Protein AF-A0A3E0PGI0-F1 (afdb_monomer_lite)

Radius of gyration: 18.97 Å; chains: 1; bounding box: 69×48×45 Å

Structure (mmCIF, N/CA/C/O backbone):
data_AF-A0A3E0PGI0-F1
#
_entry.id   AF-A0A3E0PGI0-F1
#
loop_
_atom_site.group_PDB
_atom_site.id
_atom_site.type_symbol
_atom_site.label_atom_id
_atom_site.label_alt_id
_atom_site.label_comp_id
_atom_site.label_asym_id
_atom_site.label_entity_id
_atom_site.label_seq_id
_atom_site.pdbx_PDB_ins_code
_atom_site.Cartn_x
_atom_site.Cartn_y
_atom_site.Cartn_z
_atom_site.occupancy
_atom_site.B_iso_or_equiv
_atom_site.auth_seq_id
_atom_site.auth_comp_id
_atom_site.auth_asym_id
_atom_site.auth_atom_id
_atom_site.pdbx_PDB_model_num
ATOM 1 N N . MET A 1 1 ? -52.414 11.495 -6.816 1.00 41.94 1 MET A N 1
ATOM 2 C CA . MET A 1 1 ? -52.026 10.218 -7.461 1.00 41.94 1 MET A CA 1
ATOM 3 C C . MET A 1 1 ? -50.497 10.171 -7.367 1.00 41.94 1 MET A C 1
ATOM 5 O O . MET A 1 1 ? -49.908 11.132 -7.828 1.00 41.94 1 MET A O 1
ATOM 9 N N . ARG A 1 2 ? -49.814 9.302 -6.588 1.00 37.44 2 ARG A N 1
ATOM 10 C CA . ARG A 1 2 ? -49.832 7.810 -6.595 1.00 37.44 2 ARG A CA 1
ATOM 11 C C . ARG A 1 2 ? -49.769 7.321 -8.053 1.00 37.44 2 ARG A C 1
ATOM 13 O O . ARG A 1 2 ? -50.731 7.597 -8.751 1.00 37.44 2 ARG A O 1
ATOM 20 N N . SER A 1 3 ? -48.745 6.660 -8.594 1.00 37.44 3 SER A N 1
ATOM 21 C CA . SER A 1 3 ? -47.670 5.802 -8.044 1.00 37.44 3 SER A CA 1
ATOM 22 C C . SER A 1 3 ? -46.547 5.648 -9.121 1.00 37.44 3 SER A C 1
ATOM 24 O O . SER A 1 3 ? -46.790 6.078 -10.242 1.00 37.44 3 SER A O 1
ATOM 26 N N . TRP A 1 4 ? -45.342 5.076 -8.925 1.00 37.47 4 TRP A N 1
ATOM 27 C CA . TRP A 1 4 ? -44.706 4.394 -7.775 1.00 37.47 4 TRP A CA 1
ATOM 28 C C . TRP A 1 4 ? -43.150 4.397 -7.862 1.00 37.47 4 TRP A C 1
ATOM 30 O O . TRP A 1 4 ? -42.573 5.169 -8.618 1.00 37.47 4 TRP A O 1
ATOM 40 N N . LEU A 1 5 ? -42.509 3.550 -7.044 1.00 42.09 5 LEU A N 1
ATOM 41 C CA . LEU A 1 5 ? -41.092 3.172 -6.987 1.00 42.09 5 LEU A CA 1
ATOM 42 C C . LEU A 1 5 ? -40.528 2.527 -8.273 1.00 42.09 5 LEU A C 1
ATOM 44 O O . LEU A 1 5 ? -41.246 1.786 -8.942 1.00 42.09 5 LEU A O 1
ATOM 48 N N . SER A 1 6 ? -39.206 2.639 -8.464 1.00 45.97 6 SER A N 1
ATOM 49 C CA . SER A 1 6 ? -38.383 1.609 -9.123 1.00 45.97 6 SER A CA 1
ATOM 50 C C . SER A 1 6 ? -37.247 1.201 -8.180 1.00 45.97 6 SER A C 1
ATOM 52 O O . SER A 1 6 ? -36.392 2.013 -7.838 1.00 45.97 6 SER A O 1
ATOM 54 N N . ILE A 1 7 ? -37.299 -0.048 -7.717 1.00 42.84 7 ILE A N 1
ATOM 55 C CA . ILE A 1 7 ? -36.358 -0.685 -6.786 1.00 42.84 7 ILE A CA 1
ATOM 56 C C . ILE A 1 7 ? -35.355 -1.541 -7.574 1.00 42.84 7 ILE A C 1
ATOM 58 O O . ILE A 1 7 ? -35.755 -2.183 -8.537 1.00 42.84 7 ILE A O 1
ATOM 62 N N . ALA A 1 8 ? -34.111 -1.572 -7.084 1.00 38.38 8 ALA A N 1
ATOM 63 C CA . ALA A 1 8 ? -33.054 -2.577 -7.273 1.00 38.38 8 ALA A CA 1
ATOM 64 C C . ALA A 1 8 ? -32.728 -3.117 -8.684 1.00 38.38 8 ALA A C 1
ATOM 66 O O . ALA A 1 8 ? -33.520 -3.796 -9.331 1.00 38.38 8 ALA A O 1
ATOM 67 N N . ALA A 1 9 ? -31.440 -3.029 -9.019 1.00 35.22 9 ALA A N 1
ATOM 68 C CA . ALA A 1 9 ? -30.708 -4.161 -9.580 1.00 35.22 9 ALA A CA 1
ATOM 69 C C . ALA A 1 9 ? -29.550 -4.470 -8.616 1.00 35.22 9 ALA A C 1
ATOM 71 O O . ALA A 1 9 ? -28.603 -3.699 -8.505 1.00 35.22 9 ALA A O 1
ATOM 72 N N . VAL A 1 10 ? -29.693 -5.554 -7.856 1.00 40.47 10 VAL A N 1
ATOM 73 C CA . VAL A 1 10 ? -28.728 -6.066 -6.872 1.00 40.47 10 VAL A CA 1
ATOM 74 C C . VAL A 1 10 ? -28.322 -7.470 -7.323 1.00 40.47 10 VAL A C 1
ATOM 76 O O . VAL A 1 10 ? -29.177 -8.209 -7.803 1.00 40.47 10 VAL A O 1
ATOM 79 N N . VAL A 1 11 ? -27.049 -7.823 -7.112 1.00 43.56 11 VAL A N 1
ATOM 80 C CA . VAL A 1 11 ? -26.421 -9.137 -7.369 1.00 43.56 11 VAL A CA 1
ATOM 81 C C . VAL A 1 11 ? -26.277 -9.544 -8.844 1.00 43.56 11 VAL A C 1
ATOM 83 O O . VAL A 1 11 ? -27.223 -9.947 -9.515 1.00 43.56 11 VAL A O 1
ATOM 86 N N . ALA A 1 12 ? -25.014 -9.567 -9.281 1.00 41.06 12 ALA A N 1
ATOM 87 C CA . ALA A 1 12 ? -24.508 -10.446 -10.335 1.00 41.06 12 ALA A CA 1
ATOM 88 C C . ALA A 1 12 ? -23.070 -10.939 -10.034 1.00 41.06 12 ALA A C 1
ATOM 90 O O . ALA A 1 12 ? -22.292 -11.176 -10.952 1.00 41.06 12 ALA A O 1
ATOM 91 N N . LEU A 1 13 ? -22.715 -11.123 -8.753 1.00 46.56 13 LEU A N 1
ATOM 92 C CA . LEU A 1 13 ? -21.594 -11.986 -8.357 1.00 46.56 13 LEU A CA 1
ATOM 93 C C . LEU A 1 13 ? -22.168 -13.342 -7.940 1.00 46.56 13 LEU A C 1
ATOM 95 O O . LEU A 1 13 ? -22.705 -13.455 -6.845 1.00 46.56 13 LEU A O 1
ATOM 99 N N . MET A 1 14 ? -22.102 -14.322 -8.846 1.00 49.97 14 MET A N 1
ATOM 100 C CA . MET A 1 14 ? -22.023 -15.777 -8.607 1.00 49.97 14 MET A CA 1
ATOM 101 C C . MET A 1 14 ? -22.106 -16.495 -9.964 1.00 49.97 14 MET A C 1
ATOM 103 O O . MET A 1 14 ? -23.186 -16.850 -10.434 1.00 49.97 14 MET A O 1
ATOM 107 N N . ALA A 1 15 ? -20.952 -16.727 -10.588 1.00 47.25 15 ALA A N 1
ATOM 108 C CA . ALA A 1 15 ? -20.797 -17.686 -11.678 1.00 47.25 15 ALA A CA 1
ATOM 109 C C . ALA A 1 15 ? -19.515 -18.485 -11.417 1.00 47.25 15 ALA A C 1
ATOM 111 O O . ALA A 1 15 ? -18.417 -18.045 -11.739 1.00 47.25 15 ALA A O 1
ATOM 112 N N . ALA A 1 16 ? -19.664 -19.627 -10.748 1.00 43.62 16 ALA A N 1
ATOM 113 C CA . ALA A 1 16 ? -18.551 -20.497 -10.397 1.00 43.62 16 ALA A CA 1
ATOM 114 C C . ALA A 1 16 ? -18.155 -21.428 -11.557 1.00 43.62 16 ALA A C 1
ATOM 116 O O . ALA A 1 16 ? -19.012 -21.897 -12.303 1.00 43.62 16 ALA A O 1
ATOM 117 N N . CYS A 1 17 ? -16.858 -21.734 -11.615 1.00 54.62 17 CYS A N 1
ATOM 118 C CA . CYS A 1 17 ? -16.240 -22.982 -12.075 1.00 54.62 17 CYS A CA 1
ATOM 119 C C . CYS A 1 17 ? -16.822 -23.713 -13.304 1.00 54.62 17 CYS A C 1
ATOM 121 O O . CYS A 1 17 ? -17.780 -24.477 -13.204 1.00 54.62 17 CYS A O 1
ATOM 123 N N . SER A 1 18 ? -16.077 -23.681 -14.414 1.00 42.94 18 SER A N 1
ATOM 124 C CA . SER A 1 18 ? -15.714 -24.916 -15.138 1.00 42.94 18 SER A CA 1
ATOM 125 C C . SER A 1 18 ? -14.492 -24.687 -16.039 1.00 42.94 18 SER A C 1
ATOM 127 O O . SER A 1 18 ? -14.617 -24.322 -17.203 1.00 42.94 18 SER A O 1
ATOM 129 N N . GLY A 1 19 ? -13.300 -24.905 -15.479 1.00 38.19 19 GLY A N 1
ATOM 130 C CA . GLY A 1 19 ? -12.023 -24.942 -16.196 1.00 38.19 19 GLY A CA 1
ATOM 131 C C . GLY A 1 19 ? -11.240 -26.159 -15.716 1.00 38.19 19 GLY A C 1
ATOM 132 O O . GLY A 1 19 ? -10.859 -26.216 -14.552 1.00 38.19 19 GLY A O 1
ATOM 133 N N . ASP A 1 20 ? -11.103 -27.161 -16.579 1.00 52.12 20 ASP A N 1
ATOM 134 C CA . ASP A 1 20 ? -10.464 -28.443 -16.272 1.00 52.12 20 ASP A CA 1
ATOM 135 C C . ASP A 1 20 ? -8.995 -28.406 -16.721 1.00 52.12 20 ASP A C 1
ATOM 137 O O . ASP A 1 20 ? -8.718 -28.079 -17.876 1.00 52.12 20 ASP A O 1
ATOM 141 N N . GLY A 1 21 ? -8.070 -28.754 -15.821 1.00 50.22 21 GLY A N 1
ATOM 142 C CA . GLY A 1 21 ? -6.647 -28.942 -16.124 1.00 50.22 21 GLY A CA 1
ATOM 143 C C . GLY A 1 21 ? -5.749 -27.697 -16.067 1.00 50.22 21 GLY A C 1
ATOM 144 O O . GLY A 1 21 ? -5.390 -27.143 -17.102 1.00 50.22 21 GLY A O 1
ATOM 145 N N . ALA A 1 22 ? -5.250 -27.377 -14.870 1.00 38.03 22 ALA A N 1
ATOM 146 C CA . ALA A 1 22 ? -3.973 -26.686 -14.677 1.00 38.03 22 ALA A CA 1
ATOM 147 C C . ALA A 1 22 ? -3.072 -27.549 -13.775 1.00 38.03 22 ALA A C 1
ATOM 149 O O . ALA A 1 22 ? -3.556 -28.267 -12.899 1.00 38.03 22 ALA A O 1
ATOM 150 N N . THR A 1 23 ? -1.771 -27.557 -14.058 1.00 38.12 23 THR A N 1
ATOM 151 C CA . THR A 1 23 ? -0.798 -28.465 -13.431 1.00 38.12 23 THR A CA 1
ATOM 152 C C . THR A 1 23 ? -0.540 -28.068 -11.977 1.00 38.12 23 THR A C 1
ATOM 154 O O . THR A 1 23 ? -0.269 -26.900 -11.727 1.00 38.12 23 THR A O 1
ATOM 157 N N . GLU A 1 24 ? -0.526 -29.023 -11.039 1.00 41.75 24 GLU A N 1
ATOM 158 C CA . GLU A 1 24 ? -0.077 -28.800 -9.651 1.00 41.75 24 GLU A CA 1
ATOM 159 C C . GLU A 1 24 ? 1.445 -28.548 -9.593 1.00 41.75 24 GLU A C 1
ATOM 161 O O . GLU A 1 24 ? 2.238 -29.391 -9.169 1.00 41.75 24 GLU A O 1
ATOM 166 N N . GLY A 1 25 ? 1.864 -27.368 -10.044 1.00 38.94 25 GLY A N 1
ATOM 167 C CA . GLY A 1 25 ? 3.115 -26.750 -9.641 1.00 38.94 25 GLY A CA 1
ATOM 168 C C . GLY A 1 25 ? 2.884 -26.035 -8.319 1.00 38.94 25 GLY A C 1
ATOM 169 O O . GLY A 1 25 ? 2.529 -24.865 -8.321 1.00 38.94 25 GLY A O 1
ATOM 170 N N . SER A 1 26 ? 3.067 -26.741 -7.200 1.00 39.72 26 SER A N 1
ATOM 171 C CA . SER A 1 26 ? 3.110 -26.124 -5.869 1.00 39.72 26 SER A CA 1
ATOM 172 C C . SER A 1 26 ? 4.355 -25.242 -5.772 1.00 39.72 26 SER A C 1
ATOM 174 O O . SER A 1 26 ? 5.399 -25.687 -5.296 1.00 39.72 26 SER A O 1
ATOM 176 N N . VAL A 1 27 ? 4.258 -24.010 -6.266 1.00 44.16 27 VAL A N 1
ATOM 177 C CA . VAL A 1 27 ? 5.157 -22.933 -5.858 1.00 44.16 27 VAL A CA 1
ATOM 178 C C . VAL A 1 27 ? 4.872 -22.691 -4.377 1.00 44.16 27 VAL A C 1
ATOM 180 O O . VAL A 1 27 ? 3.711 -22.532 -4.005 1.00 44.16 27 VAL A O 1
ATOM 183 N N . ASP A 1 28 ? 5.903 -22.700 -3.529 1.00 48.84 28 ASP A N 1
ATOM 184 C CA . ASP A 1 28 ? 5.794 -22.161 -2.168 1.00 48.84 28 ASP A CA 1
ATOM 185 C C . ASP A 1 28 ? 5.605 -20.641 -2.308 1.00 48.84 28 ASP A C 1
ATOM 187 O O . ASP A 1 28 ? 6.565 -19.876 -2.303 1.00 48.84 28 ASP A O 1
ATOM 191 N N . SER A 1 29 ? 4.362 -20.208 -2.533 1.00 57.72 29 SER A N 1
ATOM 192 C CA . SER A 1 29 ? 4.012 -18.805 -2.780 1.00 57.72 29 SER A CA 1
ATOM 193 C C . SER A 1 29 ? 4.073 -17.943 -1.516 1.00 57.72 29 SER A C 1
ATOM 195 O O . SER A 1 29 ? 3.967 -16.724 -1.610 1.00 57.72 29 SER A O 1
ATOM 197 N N . ASP A 1 30 ? 4.297 -18.548 -0.348 1.00 66.06 30 ASP A N 1
ATOM 198 C CA . ASP A 1 30 ? 4.314 -17.886 0.960 1.00 66.06 30 ASP A CA 1
ATOM 199 C C . ASP A 1 30 ? 5.532 -16.969 1.201 1.00 66.06 30 ASP A C 1
ATOM 201 O O . ASP A 1 30 ? 5.521 -16.232 2.183 1.00 66.06 30 ASP A O 1
ATOM 205 N N . THR A 1 31 ? 6.560 -16.967 0.342 1.00 82.75 31 THR A N 1
ATOM 206 C CA . THR A 1 31 ? 7.747 -16.089 0.463 1.00 82.75 31 THR A CA 1
ATOM 207 C C . THR A 1 31 ? 7.797 -15.012 -0.619 1.00 82.75 31 THR A C 1
ATOM 209 O O . THR A 1 31 ? 7.524 -15.300 -1.785 1.00 82.75 31 THR A O 1
ATOM 212 N N . GLY A 1 32 ? 8.218 -13.795 -0.256 1.00 90.75 32 GLY A N 1
ATOM 213 C CA . GLY A 1 32 ? 8.479 -12.714 -1.219 1.00 90.75 32 GLY A CA 1
ATOM 214 C C . GLY A 1 32 ? 9.661 -12.990 -2.171 1.00 90.75 32 GLY A C 1
ATOM 215 O O . GLY A 1 32 ? 10.368 -13.990 -2.047 1.00 90.75 32 GLY A O 1
ATOM 216 N N . ALA A 1 33 ? 9.909 -12.082 -3.119 1.00 95.94 33 ALA A N 1
ATOM 217 C CA . ALA A 1 33 ? 10.953 -12.261 -4.136 1.00 95.94 33 ALA A CA 1
ATOM 218 C C . ALA A 1 33 ? 12.383 -12.035 -3.597 1.00 95.94 33 ALA A C 1
ATOM 220 O O . ALA A 1 33 ? 12.588 -11.377 -2.578 1.00 95.94 33 ALA A O 1
ATOM 221 N N . GLU A 1 34 ? 13.405 -12.527 -4.310 1.00 96.44 34 GLU A N 1
ATOM 222 C CA . GLU A 1 34 ? 14.814 -12.385 -3.890 1.00 96.44 34 GLU A CA 1
ATOM 223 C C . GLU A 1 34 ? 15.353 -10.940 -3.968 1.00 96.44 34 GLU A C 1
ATOM 225 O O . GLU A 1 34 ? 16.314 -10.612 -3.272 1.00 96.44 34 GLU A O 1
ATOM 230 N N . THR A 1 35 ? 14.762 -10.072 -4.799 1.00 97.88 35 THR A N 1
ATOM 231 C CA . THR A 1 35 ? 15.181 -8.668 -4.979 1.00 97.88 35 THR A CA 1
ATOM 232 C C . THR A 1 35 ? 13.981 -7.721 -5.151 1.00 97.88 35 THR A C 1
ATOM 234 O O . THR A 1 35 ? 12.906 -8.175 -5.560 1.00 97.88 35 THR A O 1
ATOM 237 N N . PRO A 1 36 ? 14.147 -6.403 -4.894 1.00 98.38 36 PRO A N 1
ATOM 238 C CA . PRO A 1 36 ? 13.123 -5.387 -5.159 1.00 98.38 36 PRO A CA 1
ATOM 239 C C . PRO A 1 36 ? 12.581 -5.438 -6.589 1.00 98.38 36 PRO A C 1
ATOM 241 O O . PRO A 1 36 ? 11.373 -5.416 -6.810 1.00 98.38 36 PRO A O 1
ATOM 244 N N . GLU A 1 37 ? 13.488 -5.520 -7.563 1.00 98.38 37 GLU A N 1
ATOM 245 C CA . GLU A 1 37 ? 13.168 -5.542 -8.985 1.00 98.38 37 GLU A CA 1
ATOM 246 C C . GLU A 1 37 ? 12.389 -6.809 -9.349 1.00 98.38 37 GLU A C 1
ATOM 248 O O . GLU A 1 37 ? 11.344 -6.711 -9.988 1.00 98.38 37 GLU A O 1
ATOM 253 N N . ALA A 1 38 ? 12.822 -7.980 -8.862 1.00 97.75 38 ALA A N 1
ATOM 254 C CA . ALA A 1 38 ? 12.148 -9.249 -9.124 1.00 97.75 38 ALA A CA 1
ATOM 255 C C . ALA A 1 38 ? 10.714 -9.277 -8.570 1.00 97.75 38 ALA A C 1
ATOM 257 O O . ALA A 1 38 ? 9.832 -9.825 -9.224 1.00 97.75 38 ALA A O 1
ATOM 258 N N . ALA A 1 39 ? 10.445 -8.643 -7.420 1.00 97.94 39 ALA A N 1
ATOM 259 C CA . ALA A 1 39 ? 9.083 -8.527 -6.888 1.00 97.94 39 ALA A CA 1
ATOM 260 C C . ALA A 1 39 ? 8.152 -7.764 -7.849 1.00 97.94 39 ALA A C 1
ATOM 262 O O . ALA A 1 39 ? 6.989 -8.127 -8.023 1.00 97.94 39 ALA A O 1
ATOM 263 N N . VAL A 1 40 ? 8.667 -6.712 -8.492 1.00 97.94 40 VAL A N 1
ATOM 264 C CA . VAL A 1 40 ? 7.908 -5.872 -9.429 1.00 97.94 40 VAL A CA 1
ATOM 265 C C . VAL A 1 40 ? 7.776 -6.539 -10.802 1.00 97.94 40 VAL A C 1
ATOM 267 O O . VAL A 1 40 ? 6.683 -6.542 -11.367 1.00 97.94 40 VAL A O 1
ATOM 270 N N . GLU A 1 41 ? 8.841 -7.160 -11.317 1.00 97.12 41 GLU A N 1
ATOM 271 C CA . GLU A 1 41 ? 8.804 -7.968 -12.546 1.00 97.12 41 GLU A CA 1
ATOM 272 C C . GLU A 1 41 ? 7.795 -9.122 -12.424 1.00 97.12 41 GLU A C 1
ATOM 274 O O . GLU A 1 41 ? 6.926 -9.288 -13.284 1.00 97.12 41 GLU A O 1
ATOM 279 N N . GLN A 1 42 ? 7.868 -9.884 -11.326 1.00 97.00 42 GLN A N 1
ATOM 280 C CA . GLN A 1 42 ? 6.978 -11.012 -11.066 1.00 97.00 42 GLN A CA 1
ATOM 281 C C . GLN A 1 42 ? 5.526 -10.551 -10.909 1.00 97.00 42 GLN A C 1
ATOM 283 O O . GLN A 1 42 ? 4.638 -11.185 -11.478 1.00 97.00 42 GLN A O 1
ATOM 288 N N . LEU A 1 43 ? 5.274 -9.426 -10.222 1.00 97.62 43 LEU A N 1
ATOM 289 C CA . LEU A 1 43 ? 3.931 -8.849 -10.145 1.00 97.62 43 LEU A CA 1
ATOM 290 C C . LEU A 1 43 ? 3.379 -8.599 -11.550 1.00 97.62 43 LEU A C 1
ATOM 292 O O . LEU A 1 43 ? 2.301 -9.089 -11.872 1.00 97.62 43 LEU A O 1
ATOM 296 N N . PHE A 1 44 ? 4.099 -7.865 -12.401 1.00 97.12 44 PHE A N 1
ATOM 297 C CA . PHE A 1 44 ? 3.581 -7.522 -13.725 1.00 97.12 44 PHE A CA 1
ATOM 298 C C . PHE A 1 44 ? 3.388 -8.740 -14.640 1.00 97.12 44 PHE A C 1
ATOM 300 O O . PHE A 1 44 ? 2.412 -8.743 -15.392 1.00 97.12 44 PHE A O 1
ATOM 307 N N . SER A 1 45 ? 4.215 -9.789 -14.527 1.00 96.00 45 SER A N 1
ATOM 308 C CA . SER A 1 45 ? 3.976 -11.070 -15.219 1.00 96.00 45 SER A CA 1
ATOM 309 C C . SER A 1 45 ? 2.665 -11.715 -14.756 1.00 96.00 45 SER A C 1
ATOM 311 O O . SER A 1 45 ? 1.785 -11.985 -15.571 1.00 96.00 45 SER A O 1
ATOM 313 N N . LEU A 1 46 ? 2.468 -11.866 -13.440 1.00 96.75 46 LEU A N 1
ATOM 314 C CA . LEU A 1 46 ? 1.266 -12.489 -12.873 1.00 96.75 46 LEU A CA 1
ATOM 315 C C . LEU A 1 46 ? -0.008 -11.690 -13.191 1.00 96.75 46 LEU A C 1
ATOM 317 O O . LEU A 1 46 ? -1.038 -12.275 -13.523 1.00 96.75 46 LEU A O 1
ATOM 321 N N . LEU A 1 47 ? 0.051 -10.353 -13.165 1.00 97.19 47 LEU A N 1
ATOM 322 C CA . LEU A 1 47 ? -1.072 -9.497 -13.571 1.00 97.19 47 LEU A CA 1
ATOM 323 C C . LEU A 1 47 ? -1.400 -9.624 -15.068 1.00 97.19 47 LEU A C 1
ATOM 325 O O . LEU A 1 47 ? -2.575 -9.561 -15.429 1.00 97.19 47 LEU A O 1
ATOM 329 N N . GLN A 1 48 ? -0.392 -9.797 -15.930 1.00 95.56 48 GLN A N 1
ATOM 330 C CA . GLN A 1 48 ? -0.574 -10.012 -17.371 1.00 95.56 48 GLN A CA 1
ATOM 331 C C . GLN A 1 48 ? -1.140 -11.410 -17.681 1.00 95.56 48 GLN A C 1
ATOM 333 O O . GLN A 1 48 ? -1.918 -11.565 -18.624 1.00 95.56 48 GLN A O 1
ATOM 338 N N . GLU A 1 49 ? -0.776 -12.415 -16.884 1.00 95.94 49 GLU A N 1
ATOM 339 C CA . GLU A 1 49 ? -1.260 -13.797 -16.994 1.00 95.94 49 GLU A CA 1
ATOM 340 C C . GLU A 1 49 ? -2.647 -13.996 -16.345 1.00 95.94 49 GLU A C 1
ATOM 342 O O . GLU A 1 49 ? -3.372 -14.925 -16.702 1.00 95.94 49 GLU A O 1
ATOM 347 N N . GLY A 1 50 ? -3.067 -13.077 -15.466 1.00 96.12 50 GLY A N 1
ATOM 348 C CA . GLY A 1 50 ? -4.342 -13.123 -14.738 1.00 96.12 50 GLY A CA 1
ATOM 349 C C . GLY A 1 50 ? -4.283 -13.895 -13.414 1.00 96.12 50 GLY A C 1
ATOM 350 O O . GLY A 1 50 ? -5.322 -14.131 -12.793 1.00 96.12 50 GLY A O 1
ATOM 351 N N . GLU A 1 51 ? -3.082 -14.254 -12.960 1.00 97.25 51 GLU A N 1
ATOM 352 C CA . GLU A 1 51 ? -2.816 -15.069 -11.771 1.00 97.25 51 GLU A CA 1
ATOM 353 C C . GLU A 1 51 ? -2.841 -14.214 -10.492 1.00 97.25 51 GLU A C 1
ATOM 355 O O . GLU A 1 51 ? -1.862 -14.054 -9.760 1.00 97.25 51 GLU A O 1
ATOM 360 N N . PHE A 1 52 ? -4.002 -13.611 -10.214 1.00 96.69 52 PHE A N 1
ATOM 361 C CA . PHE A 1 52 ? -4.170 -12.655 -9.112 1.00 96.69 52 PHE A CA 1
ATOM 362 C C . PHE A 1 52 ? -3.991 -13.268 -7.714 1.00 96.69 52 PHE A C 1
ATOM 364 O O . PHE A 1 52 ? -3.704 -12.538 -6.767 1.00 96.69 52 PHE A O 1
ATOM 371 N N . VAL A 1 53 ? -4.170 -14.586 -7.573 1.00 95.06 53 VAL A N 1
ATOM 372 C CA . VAL A 1 53 ? -3.950 -15.304 -6.304 1.00 95.06 53 VAL A CA 1
ATOM 373 C C . VAL A 1 53 ? -2.460 -15.392 -5.984 1.00 95.06 53 VAL A C 1
ATOM 375 O O . VAL A 1 53 ? -2.083 -15.159 -4.842 1.00 95.06 53 VAL A O 1
ATOM 378 N N . ASP A 1 54 ? -1.611 -15.625 -6.983 1.00 94.88 54 ASP A N 1
ATOM 379 C CA . ASP A 1 54 ? -0.160 -15.612 -6.795 1.00 94.88 54 ASP A CA 1
ATOM 380 C C . ASP A 1 54 ? 0.357 -14.171 -6.667 1.00 94.88 54 ASP A C 1
ATOM 382 O O . ASP A 1 54 ? 1.201 -13.881 -5.824 1.00 94.88 54 ASP A O 1
ATOM 386 N N . ALA A 1 55 ? -0.221 -13.215 -7.409 1.00 96.38 55 ALA A N 1
ATOM 387 C CA . ALA A 1 55 ? 0.089 -11.794 -7.230 1.00 96.38 55 ALA A CA 1
ATOM 388 C C . ALA A 1 55 ? -0.214 -11.305 -5.798 1.00 96.38 55 ALA A C 1
ATOM 390 O O . ALA A 1 55 ? 0.485 -10.435 -5.275 1.00 96.38 55 ALA A O 1
ATOM 391 N N . ALA A 1 56 ? -1.230 -11.874 -5.134 1.00 95.56 56 ALA A N 1
ATOM 392 C CA . ALA A 1 56 ? -1.563 -11.557 -3.747 1.00 95.56 56 ALA A CA 1
ATOM 393 C C . ALA A 1 56 ? -0.394 -11.816 -2.789 1.00 95.56 56 ALA A C 1
ATOM 395 O O . ALA A 1 56 ? -0.199 -11.027 -1.866 1.00 95.56 56 ALA A O 1
ATOM 396 N N . SER A 1 57 ? 0.417 -12.851 -3.028 1.00 94.94 57 SER A N 1
ATOM 397 C CA . SER A 1 57 ? 1.553 -13.163 -2.158 1.00 94.94 57 SER A CA 1
ATOM 398 C C . SER A 1 57 ? 2.764 -12.250 -2.368 1.00 94.94 57 SER A C 1
ATOM 400 O O . SER A 1 57 ? 3.662 -12.239 -1.532 1.00 94.94 57 SER A O 1
ATOM 402 N N . LEU A 1 58 ? 2.763 -11.407 -3.406 1.00 96.75 58 LEU A N 1
ATOM 403 C CA . LEU A 1 58 ? 3.741 -10.329 -3.563 1.00 96.75 58 LEU A CA 1
ATOM 404 C C . LEU A 1 58 ? 3.359 -9.060 -2.797 1.00 96.75 58 LEU A C 1
ATOM 406 O O . LEU A 1 58 ? 4.196 -8.173 -2.665 1.00 96.75 58 LEU A O 1
ATOM 410 N N . ALA A 1 59 ? 2.137 -8.942 -2.268 1.00 96.94 59 ALA A N 1
ATOM 411 C CA . ALA A 1 59 ? 1.803 -7.865 -1.340 1.00 96.94 59 ALA A CA 1
ATOM 412 C C . ALA A 1 59 ? 2.388 -8.141 0.055 1.00 96.94 59 ALA A C 1
ATOM 414 O O . ALA A 1 59 ? 2.589 -9.290 0.463 1.00 96.94 59 ALA A O 1
ATOM 415 N N . ILE A 1 60 ? 2.632 -7.075 0.818 1.00 97.25 60 ILE A N 1
ATOM 416 C CA . ILE A 1 60 ? 2.809 -7.196 2.269 1.00 97.25 60 ILE A CA 1
ATOM 417 C C . ILE A 1 60 ? 1.463 -7.632 2.875 1.00 97.25 60 ILE A C 1
ATOM 419 O O . ILE A 1 60 ? 0.446 -7.015 2.539 1.00 97.25 60 ILE A O 1
ATOM 423 N N . PRO A 1 61 ? 1.437 -8.662 3.749 1.00 95.31 61 PRO A N 1
ATOM 424 C CA . PRO A 1 61 ? 0.212 -9.119 4.402 1.00 95.31 61 PRO A CA 1
ATOM 425 C C . PRO A 1 61 ? -0.561 -7.982 5.073 1.00 95.31 61 PRO A C 1
ATOM 427 O O . PRO A 1 61 ? 0.029 -6.980 5.479 1.00 95.31 61 PRO A O 1
ATOM 430 N N . GLU A 1 62 ? -1.878 -8.147 5.198 1.00 96.88 62 GLU A N 1
ATOM 431 C CA . GLU A 1 62 ? -2.817 -7.201 5.825 1.00 96.88 62 GLU A CA 1
ATOM 432 C C . GLU A 1 62 ? -3.013 -5.865 5.083 1.00 96.88 62 GLU A C 1
ATOM 434 O O . GLU A 1 62 ? -4.073 -5.241 5.202 1.00 96.88 62 GLU A O 1
ATOM 439 N N . GLN A 1 63 ? -2.044 -5.401 4.287 1.00 98.38 63 GLN A N 1
ATOM 440 C CA . GLN A 1 63 ? -2.140 -4.102 3.623 1.00 98.38 63 GLN A CA 1
ATOM 441 C C . GLN A 1 63 ? -3.281 -4.030 2.600 1.00 98.38 63 GLN A C 1
ATOM 443 O O . GLN A 1 63 ? -3.847 -2.950 2.420 1.00 98.38 63 GLN A O 1
ATOM 448 N N . ALA A 1 64 ? -3.670 -5.136 1.956 1.00 97.94 64 ALA A N 1
ATOM 449 C CA . ALA A 1 64 ? -4.805 -5.122 1.035 1.00 97.94 64 ALA A CA 1
ATOM 450 C C . ALA A 1 64 ? -6.142 -5.052 1.788 1.00 97.94 64 ALA A C 1
ATOM 452 O O . ALA A 1 64 ? -7.034 -4.303 1.377 1.00 97.94 64 ALA A O 1
ATOM 453 N N . ALA A 1 65 ? -6.268 -5.742 2.930 1.00 98.25 65 ALA A N 1
ATOM 454 C CA . ALA A 1 65 ? -7.394 -5.540 3.845 1.00 98.25 65 ALA A CA 1
ATOM 455 C C . ALA A 1 65 ? -7.497 -4.071 4.286 1.00 98.25 65 ALA A C 1
ATOM 457 O O . ALA A 1 65 ? -8.551 -3.455 4.110 1.00 98.25 65 ALA A O 1
ATOM 458 N N . LEU A 1 66 ? -6.407 -3.474 4.778 1.00 98.31 66 LEU A N 1
ATOM 459 C CA . LEU A 1 66 ? -6.388 -2.067 5.199 1.00 98.31 66 LEU A CA 1
ATOM 460 C C . LEU A 1 66 ? -6.709 -1.100 4.046 1.00 98.31 66 LEU A C 1
ATOM 462 O O . LEU A 1 66 ? -7.458 -0.143 4.242 1.00 98.31 66 LEU A O 1
ATOM 466 N N . ALA A 1 67 ? -6.194 -1.352 2.840 1.00 98.06 67 ALA A N 1
ATOM 467 C CA . ALA A 1 67 ? -6.497 -0.549 1.657 1.00 98.06 67 ALA A CA 1
ATOM 468 C C . ALA A 1 67 ? -7.969 -0.672 1.223 1.00 98.06 67 ALA A C 1
ATOM 470 O O . ALA A 1 67 ? -8.547 0.314 0.772 1.00 98.06 67 ALA A O 1
ATOM 471 N N . SER A 1 68 ? -8.620 -1.825 1.420 1.00 98.06 68 SER A N 1
ATOM 472 C CA . SER A 1 68 ? -10.042 -2.003 1.076 1.00 98.06 68 SER A CA 1
ATOM 473 C C . SER A 1 68 ? -10.989 -1.085 1.868 1.00 98.06 68 SER A C 1
ATOM 475 O O . SER A 1 68 ? -12.050 -0.713 1.362 1.00 98.06 68 SER A O 1
ATOM 477 N N . LEU A 1 69 ? -10.578 -0.614 3.055 1.00 97.75 69 LEU A N 1
ATOM 478 C CA . LEU A 1 69 ? -11.294 0.429 3.799 1.00 97.75 69 LEU A CA 1
ATOM 479 C C . LEU A 1 69 ? -11.412 1.731 2.982 1.00 97.75 69 LEU A C 1
ATOM 481 O O . LEU A 1 69 ? -12.450 2.389 3.019 1.00 97.75 69 LEU A O 1
ATOM 485 N N . ALA A 1 70 ? -10.381 2.086 2.205 1.00 96.88 70 ALA A N 1
ATOM 486 C CA . ALA A 1 70 ? -10.373 3.261 1.328 1.00 96.88 70 ALA A CA 1
ATOM 487 C C . ALA A 1 70 ? -11.447 3.168 0.228 1.00 96.88 70 ALA A C 1
ATOM 489 O O . ALA A 1 70 ? -12.052 4.172 -0.147 1.00 96.88 70 ALA A O 1
ATOM 490 N N . GLU A 1 71 ? -11.726 1.950 -0.238 1.00 95.19 71 GLU A N 1
ATOM 491 C CA . GLU A 1 71 ? -12.771 1.650 -1.222 1.00 95.19 71 GLU A CA 1
ATOM 492 C C . GLU A 1 71 ? -14.164 1.471 -0.581 1.00 95.19 71 GLU A C 1
ATOM 494 O O . GLU A 1 71 ? -15.144 1.196 -1.274 1.00 95.19 71 GLU A O 1
ATOM 499 N N . GLY A 1 72 ? -14.279 1.678 0.737 1.00 96.00 72 GLY A N 1
ATOM 500 C CA . GLY A 1 72 ? -15.541 1.641 1.477 1.00 96.00 72 GLY A CA 1
ATOM 501 C C . GLY A 1 72 ? -15.970 0.253 1.954 1.00 96.00 72 GLY A C 1
ATOM 502 O O . GLY A 1 72 ? -17.163 0.052 2.196 1.00 96.00 72 GLY A O 1
ATOM 503 N N . ALA A 1 73 ? -15.038 -0.698 2.090 1.00 97.31 73 ALA A N 1
ATOM 504 C CA . ALA A 1 73 ? -15.324 -1.998 2.696 1.00 97.31 73 ALA A CA 1
ATOM 505 C C . ALA A 1 73 ? -15.848 -1.846 4.146 1.00 97.31 73 ALA A C 1
ATOM 507 O O . ALA A 1 73 ? -15.354 -0.989 4.889 1.00 97.31 73 ALA A O 1
ATOM 508 N N . PRO A 1 74 ? -16.830 -2.659 4.588 1.00 97.62 74 PRO A N 1
ATOM 509 C CA . PRO A 1 74 ? -17.332 -2.619 5.959 1.00 97.62 74 PRO A CA 1
ATOM 510 C C . PRO A 1 74 ? -16.244 -2.910 7.000 1.00 97.62 74 PRO A C 1
ATOM 512 O O . PRO A 1 74 ? -15.466 -3.850 6.851 1.00 97.62 74 PRO A O 1
ATOM 515 N N . THR A 1 75 ? -16.254 -2.172 8.114 1.00 97.62 75 THR A N 1
ATOM 516 C CA . THR A 1 75 ? -15.342 -2.353 9.262 1.00 97.62 75 THR A CA 1
ATOM 517 C C . THR A 1 75 ? -15.234 -3.811 9.722 1.00 97.62 75 THR A C 1
ATOM 519 O O . THR A 1 75 ? -14.144 -4.289 10.021 1.00 97.62 75 THR A O 1
ATOM 522 N N . GLU A 1 76 ? -16.356 -4.534 9.760 1.00 97.56 76 GLU A N 1
ATOM 523 C CA . GLU A 1 76 ? -16.406 -5.943 10.170 1.00 97.56 76 GLU A CA 1
ATOM 524 C C . GLU A 1 76 ? -15.732 -6.895 9.165 1.00 97.56 76 GLU A C 1
ATOM 526 O O . GLU A 1 76 ? -15.105 -7.868 9.581 1.00 97.56 76 GLU A O 1
ATOM 531 N N . GLU A 1 77 ? -15.791 -6.595 7.862 1.00 98.06 77 GLU A N 1
ATOM 532 C CA . GLU A 1 77 ? -15.129 -7.376 6.808 1.00 98.06 77 GLU A CA 1
ATOM 533 C C . GLU A 1 77 ? -13.617 -7.120 6.803 1.00 98.06 77 GLU A C 1
ATOM 535 O O . GLU A 1 77 ? -12.835 -8.070 6.767 1.00 98.06 77 GLU A O 1
ATOM 540 N N . VAL A 1 78 ? -13.196 -5.855 6.937 1.00 98.25 78 VAL A N 1
ATOM 541 C CA . VAL A 1 78 ? -11.773 -5.491 7.048 1.00 98.25 78 VAL A CA 1
ATOM 542 C C . VAL A 1 78 ? -11.150 -6.145 8.283 1.00 98.25 78 VAL A C 1
ATOM 544 O O . VAL A 1 78 ? -10.120 -6.805 8.181 1.00 98.25 78 VAL A O 1
ATOM 547 N N . ALA A 1 79 ? -11.785 -6.030 9.453 1.00 98.06 79 ALA A N 1
ATOM 548 C CA . ALA A 1 79 ? -11.266 -6.632 10.679 1.00 98.06 79 ALA A CA 1
ATOM 549 C C . ALA A 1 79 ? -11.315 -8.170 10.680 1.00 98.06 79 ALA A C 1
ATOM 551 O O . ALA A 1 79 ? -10.520 -8.795 11.382 1.00 98.06 79 ALA A O 1
ATOM 552 N N . ALA A 1 80 ? -12.209 -8.795 9.905 1.00 97.81 80 ALA A N 1
ATOM 553 C CA . ALA A 1 80 ? -12.166 -10.235 9.663 1.00 97.81 80 ALA A CA 1
ATOM 554 C C . ALA A 1 80 ? -10.960 -10.622 8.795 1.00 97.81 80 ALA A C 1
ATOM 556 O O . ALA A 1 80 ? -10.199 -11.497 9.195 1.00 97.81 80 ALA A O 1
ATOM 557 N N . ALA A 1 81 ? -10.714 -9.922 7.683 1.00 97.50 81 ALA A N 1
ATOM 558 C CA . ALA A 1 81 ? -9.551 -10.170 6.827 1.00 97.50 81 ALA A CA 1
ATOM 559 C C . ALA A 1 81 ? -8.211 -9.983 7.573 1.00 97.50 81 ALA A C 1
ATOM 561 O O . ALA A 1 81 ? -7.301 -10.786 7.402 1.00 97.50 81 ALA A O 1
ATOM 562 N N . LEU A 1 82 ? -8.115 -9.0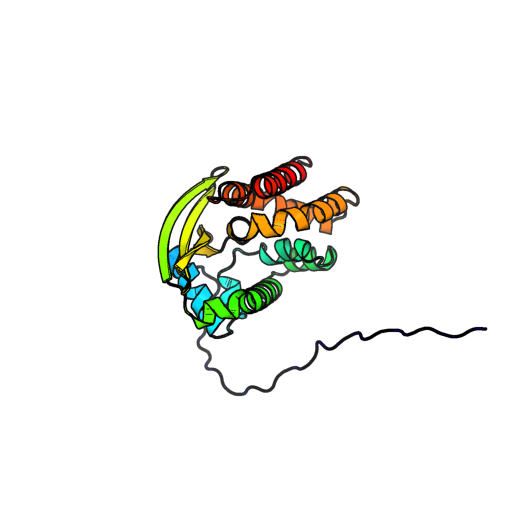01 8.479 1.00 97.50 82 LEU A N 1
ATOM 563 C CA . LEU A 1 82 ? -6.947 -8.819 9.358 1.00 97.50 82 LEU A CA 1
ATOM 564 C C . LEU A 1 82 ? -6.751 -9.951 10.385 1.00 97.50 82 LEU A C 1
ATOM 566 O O . LEU A 1 82 ? -5.647 -10.153 10.874 1.00 97.50 82 LEU A O 1
ATOM 570 N N . ARG A 1 83 ? -7.814 -10.674 10.759 1.00 96.81 83 ARG A N 1
ATOM 571 C CA . ARG A 1 83 ? -7.746 -11.780 11.733 1.00 96.81 83 ARG A CA 1
ATOM 572 C C . ARG A 1 83 ? -7.520 -13.139 11.080 1.00 96.81 83 ARG A C 1
ATOM 574 O O . ARG A 1 83 ? -6.818 -13.973 11.647 1.00 96.81 83 ARG A O 1
ATOM 581 N N . ASP A 1 84 ? -8.142 -13.352 9.926 1.00 94.94 84 ASP A N 1
ATOM 582 C CA . ASP A 1 84 ? -8.258 -14.658 9.275 1.00 94.94 84 ASP A CA 1
ATOM 583 C C . ASP A 1 84 ? -7.372 -14.778 8.010 1.00 94.94 84 ASP A C 1
ATOM 585 O O . ASP A 1 84 ? -7.247 -15.869 7.451 1.00 94.94 84 ASP A O 1
ATOM 589 N N . GLY A 1 85 ? -6.729 -13.680 7.588 1.00 92.75 85 GLY A N 1
ATOM 590 C CA . GLY A 1 85 ? -5.861 -13.569 6.410 1.00 92.75 85 GLY A CA 1
ATOM 591 C C . GLY A 1 85 ? -6.533 -12.846 5.235 1.00 92.75 85 GLY A C 1
ATOM 592 O O . GLY A 1 85 ? -7.713 -13.059 4.946 1.00 92.75 85 GLY A O 1
ATOM 593 N N . ASP A 1 86 ? -5.782 -12.001 4.520 1.00 93.88 86 ASP A N 1
ATOM 594 C CA . ASP A 1 86 ? -6.324 -11.101 3.494 1.00 93.88 86 ASP A CA 1
ATOM 595 C C . ASP A 1 86 ? -6.063 -11.525 2.039 1.00 93.88 86 ASP A C 1
ATOM 597 O O . ASP A 1 86 ? -6.406 -10.780 1.125 1.00 93.88 86 ASP A O 1
ATOM 601 N N . ALA A 1 87 ? -5.557 -12.739 1.790 1.00 93.44 87 ALA A N 1
ATOM 602 C CA . ALA A 1 87 ? -5.194 -13.230 0.451 1.00 93.44 87 ALA A CA 1
ATOM 603 C C . ALA A 1 87 ? -6.296 -13.051 -0.620 1.00 93.44 87 ALA A C 1
ATOM 605 O O . ALA A 1 87 ? -6.015 -12.661 -1.752 1.00 93.44 87 ALA A O 1
ATOM 606 N N . VAL A 1 88 ? -7.572 -13.266 -0.268 1.00 95.12 88 VAL A N 1
ATOM 607 C CA . VAL A 1 88 ? -8.710 -13.038 -1.186 1.00 95.12 88 VAL A CA 1
ATOM 608 C C . VAL A 1 88 ? -8.924 -11.544 -1.466 1.00 95.12 88 VAL A C 1
ATOM 610 O O . VAL A 1 88 ? -9.273 -11.164 -2.583 1.00 95.12 88 VAL A O 1
ATOM 613 N N . VAL A 1 89 ? -8.705 -10.680 -0.471 1.00 97.06 89 VAL A N 1
ATOM 614 C CA . VAL A 1 89 ? -8.799 -9.220 -0.622 1.00 97.06 89 VAL A CA 1
ATOM 615 C C . VAL A 1 89 ? -7.631 -8.698 -1.459 1.00 97.06 89 VAL A C 1
ATOM 617 O O . VAL A 1 89 ? -7.856 -7.900 -2.364 1.00 97.06 89 VAL A O 1
ATOM 620 N N . ALA A 1 90 ? -6.418 -9.209 -1.238 1.00 96.88 90 ALA A N 1
ATOM 621 C CA . ALA A 1 90 ? -5.230 -8.918 -2.037 1.00 96.88 90 ALA A CA 1
ATOM 622 C C . ALA A 1 90 ? -5.383 -9.359 -3.503 1.00 96.88 90 ALA A C 1
ATOM 624 O O . ALA A 1 90 ? -5.116 -8.567 -4.405 1.00 96.88 90 ALA A O 1
ATOM 625 N N . ALA A 1 91 ? -5.917 -10.555 -3.770 1.00 97.38 91 ALA A N 1
ATOM 626 C CA . ALA A 1 91 ? -6.212 -10.994 -5.136 1.00 97.38 91 ALA A CA 1
ATOM 627 C C . ALA A 1 91 ? -7.251 -10.087 -5.828 1.00 97.38 91 ALA A C 1
ATOM 629 O O . ALA A 1 91 ? -7.083 -9.702 -6.987 1.00 97.38 91 ALA A O 1
ATOM 630 N N . ASN A 1 92 ? -8.305 -9.675 -5.112 1.00 97.31 92 ASN A N 1
ATOM 631 C CA . ASN A 1 92 ? -9.295 -8.728 -5.636 1.00 97.31 92 ASN A CA 1
ATOM 632 C C . ASN A 1 92 ? -8.699 -7.328 -5.876 1.00 97.31 92 ASN A C 1
ATOM 634 O O . ASN A 1 92 ? -9.003 -6.706 -6.894 1.00 97.31 92 ASN A O 1
ATOM 638 N N . PHE A 1 93 ? -7.834 -6.848 -4.976 1.00 97.31 93 PHE A N 1
ATOM 639 C CA . PHE A 1 93 ? -7.099 -5.590 -5.122 1.00 97.31 93 PHE A CA 1
ATOM 640 C C . PHE A 1 93 ? -6.240 -5.609 -6.392 1.00 97.31 93 PHE A C 1
ATOM 642 O O . PHE A 1 93 ? -6.352 -4.709 -7.224 1.00 97.31 93 PHE A O 1
ATOM 649 N N . TRP A 1 94 ? -5.460 -6.673 -6.600 1.00 97.88 94 TRP A N 1
ATOM 650 C CA . TRP A 1 94 ? -4.627 -6.833 -7.790 1.00 97.88 94 TRP A CA 1
ATOM 651 C C . TRP A 1 94 ? -5.431 -6.988 -9.080 1.00 97.88 94 TRP A C 1
ATOM 653 O O . TRP A 1 94 ? -5.069 -6.392 -10.093 1.00 97.88 94 TRP A O 1
ATOM 663 N N . SER A 1 95 ? -6.564 -7.693 -9.044 1.00 97.62 95 SER A N 1
ATOM 664 C CA . SER A 1 95 ? -7.478 -7.775 -10.187 1.00 97.62 95 SER A CA 1
ATOM 665 C C . SER A 1 95 ? -8.072 -6.409 -10.557 1.00 97.62 95 SER A C 1
ATOM 667 O O . SER A 1 95 ? -8.164 -6.069 -11.739 1.00 97.62 95 SER A O 1
ATOM 669 N N . GLY A 1 96 ? -8.440 -5.593 -9.562 1.00 96.12 96 GLY A N 1
ATOM 670 C CA . GLY A 1 96 ? -8.899 -4.218 -9.773 1.00 96.12 96 GLY A CA 1
ATOM 671 C C . GLY A 1 96 ? -7.790 -3.294 -10.288 1.00 96.12 96 GLY A C 1
ATOM 672 O O . GLY A 1 96 ? -8.022 -2.501 -11.202 1.00 96.12 96 GLY A O 1
ATOM 673 N N . PHE A 1 97 ? -6.570 -3.437 -9.761 1.00 95.94 97 PHE A N 1
ATOM 674 C CA . PHE A 1 97 ? -5.398 -2.707 -10.236 1.00 95.94 97 PHE A CA 1
ATOM 675 C C . PHE A 1 97 ? -5.086 -3.041 -11.699 1.00 95.94 97 PHE A C 1
ATOM 677 O O . PHE A 1 97 ? -5.005 -2.114 -12.502 1.00 95.94 97 PHE A O 1
ATOM 684 N N . ALA A 1 98 ? -5.012 -4.325 -12.072 1.00 96.25 98 ALA A N 1
ATOM 685 C CA . ALA A 1 98 ? -4.748 -4.766 -13.444 1.00 96.25 98 ALA A CA 1
ATOM 686 C C . ALA A 1 98 ? -5.738 -4.160 -14.452 1.00 96.25 98 ALA A C 1
ATOM 688 O O . ALA A 1 98 ? -5.319 -3.605 -15.464 1.00 96.25 98 ALA A O 1
ATOM 689 N N . GLN A 1 99 ? -7.037 -4.145 -14.129 1.00 95.12 99 GLN A N 1
ATOM 690 C CA . GLN A 1 99 ? -8.067 -3.494 -14.953 1.00 95.12 99 GLN A CA 1
ATOM 691 C C . GLN A 1 99 ? -7.841 -1.983 -15.136 1.00 95.12 99 GLN A C 1
ATOM 693 O O . GLN A 1 99 ? -8.236 -1.422 -16.156 1.00 95.12 99 GLN A O 1
ATOM 698 N N . SER A 1 100 ? -7.207 -1.309 -14.171 1.00 92.62 100 SER A N 1
ATOM 699 C CA . SER A 1 100 ? -6.861 0.117 -14.270 1.00 92.62 100 SER A CA 1
ATOM 700 C C . SER A 1 100 ? -5.573 0.396 -15.059 1.00 92.62 100 SER A C 1
ATOM 702 O O . SER A 1 100 ? -5.325 1.547 -15.422 1.00 92.62 100 SER A O 1
ATOM 704 N N . VAL A 1 101 ? -4.765 -0.637 -15.334 1.00 91.25 101 VAL A N 1
ATOM 705 C CA . VAL A 1 101 ? -3.478 -0.539 -16.046 1.00 91.25 101 VAL A CA 1
ATOM 706 C C . VAL A 1 101 ? -3.377 -1.461 -17.272 1.00 91.25 101 VAL A C 1
ATOM 708 O O . VAL A 1 101 ? -2.274 -1.720 -17.742 1.00 91.25 101 VAL A O 1
ATOM 711 N N . ASP A 1 102 ? -4.501 -1.916 -17.833 1.00 91.25 102 ASP A N 1
ATOM 712 C CA . ASP A 1 102 ? -4.561 -2.831 -18.992 1.00 91.25 102 ASP A CA 1
ATOM 713 C C . ASP A 1 102 ? -3.719 -2.338 -20.189 1.00 91.25 102 ASP A C 1
ATOM 715 O O . ASP A 1 102 ? -2.864 -3.062 -20.697 1.00 91.25 102 ASP A O 1
ATOM 719 N N . ASP A 1 103 ? -3.838 -1.053 -20.551 1.00 88.69 103 ASP A N 1
ATOM 720 C CA . ASP A 1 103 ? -3.016 -0.420 -21.598 1.00 88.69 103 ASP A CA 1
ATOM 721 C C . ASP A 1 103 ? -1.501 -0.504 -21.311 1.00 88.69 103 ASP A C 1
ATOM 723 O O . ASP A 1 103 ? -0.693 -0.556 -22.239 1.00 88.69 103 ASP A O 1
ATOM 727 N N . MET A 1 104 ? -1.095 -0.494 -20.037 1.00 88.38 104 MET A N 1
ATOM 728 C CA . MET A 1 104 ? 0.304 -0.596 -19.604 1.00 88.38 104 MET A CA 1
ATOM 729 C C . MET A 1 104 ? 0.782 -2.053 -19.650 1.00 88.38 104 MET A C 1
ATOM 731 O O . MET A 1 104 ? 1.850 -2.323 -20.193 1.00 88.38 104 MET A O 1
ATOM 735 N N . LEU A 1 105 ? -0.037 -2.999 -19.173 1.00 89.75 105 LEU A N 1
ATOM 736 C CA . LEU A 1 105 ? 0.226 -4.442 -19.265 1.00 89.75 105 LEU A CA 1
ATOM 737 C C . LEU A 1 105 ? 0.349 -4.902 -20.727 1.00 89.75 105 LEU A C 1
ATOM 739 O O . LEU A 1 105 ? 1.229 -5.695 -21.057 1.00 89.75 105 LEU A O 1
ATOM 743 N N . ALA A 1 106 ? -0.482 -4.367 -21.624 1.00 89.19 106 ALA A N 1
ATOM 744 C CA . ALA A 1 106 ? -0.445 -4.666 -23.055 1.00 89.19 106 ALA A CA 1
ATOM 745 C C . ALA A 1 106 ? 0.816 -4.136 -23.767 1.00 89.19 106 ALA A C 1
ATOM 747 O O . ALA A 1 106 ? 1.215 -4.679 -24.799 1.00 89.19 106 ALA A O 1
ATOM 748 N N . GLN A 1 107 ? 1.442 -3.080 -23.237 1.00 88.25 107 GLN A N 1
ATOM 749 C CA . GLN A 1 107 ? 2.691 -2.508 -23.757 1.00 88.25 107 GLN A CA 1
ATOM 750 C C . GLN A 1 107 ? 3.949 -3.125 -23.128 1.00 88.25 107 GLN A C 1
ATOM 752 O O . GLN A 1 107 ? 5.031 -3.002 -23.704 1.00 88.25 107 GLN A O 1
ATOM 757 N N . GLY A 1 108 ? 3.803 -3.794 -21.983 1.00 87.75 108 GLY A N 1
ATOM 758 C CA . GLY A 1 108 ? 4.911 -4.242 -21.150 1.00 87.75 108 GLY A CA 1
ATOM 759 C C . GLY A 1 108 ? 5.446 -3.138 -20.233 1.00 87.75 108 GLY A C 1
ATOM 760 O O . GLY A 1 108 ? 5.215 -1.942 -20.438 1.00 87.75 108 GLY A O 1
ATOM 761 N N . VAL A 1 109 ? 6.174 -3.575 -19.209 1.00 91.94 109 VAL A N 1
ATOM 762 C CA . VAL A 1 109 ? 6.827 -2.729 -18.206 1.00 91.94 109 VAL A CA 1
ATOM 763 C C . VAL A 1 109 ? 8.325 -3.030 -18.232 1.00 91.94 109 VAL A C 1
ATOM 765 O O . VAL A 1 109 ? 8.711 -4.196 -18.271 1.00 91.94 109 VAL A O 1
ATOM 768 N N . ASP A 1 110 ? 9.154 -1.989 -18.233 1.00 94.62 110 ASP A N 1
ATOM 769 C CA . ASP A 1 110 ? 10.615 -2.089 -18.148 1.00 94.62 110 ASP A CA 1
ATOM 770 C C . ASP A 1 110 ? 11.051 -1.743 -16.720 1.00 94.62 110 ASP A C 1
ATOM 772 O O . ASP A 1 110 ? 10.733 -0.659 -16.230 1.00 94.62 110 ASP A O 1
ATOM 776 N N . VAL A 1 111 ? 11.729 -2.653 -16.019 1.00 96.38 111 VAL A N 1
ATOM 777 C CA . VAL A 1 111 ? 12.141 -2.442 -14.622 1.00 96.38 111 VAL A CA 1
ATOM 778 C C . VAL A 1 111 ? 13.576 -1.927 -14.606 1.00 96.38 111 VAL A C 1
ATOM 780 O O . VAL A 1 111 ? 14.521 -2.628 -14.959 1.00 96.38 111 VAL A O 1
ATOM 783 N N . MET A 1 112 ? 13.740 -0.659 -14.230 1.00 93.00 112 MET A N 1
ATOM 784 C CA . MET A 1 112 ? 14.974 0.096 -14.485 1.00 93.00 112 MET A CA 1
ATOM 785 C C . MET A 1 112 ? 15.988 0.024 -13.332 1.00 93.00 112 MET A C 1
ATOM 787 O O . MET A 1 112 ? 17.164 0.350 -13.518 1.00 93.00 112 MET A O 1
ATOM 791 N N . GLY A 1 113 ? 15.546 -0.430 -12.156 1.00 94.56 113 GLY A N 1
ATOM 792 C CA . GLY A 1 113 ? 16.349 -0.616 -10.946 1.00 94.56 113 GLY A CA 1
ATOM 793 C C . GLY A 1 113 ? 15.714 0.022 -9.709 1.00 94.56 113 GLY A C 1
ATOM 794 O O . GLY A 1 113 ? 14.706 0.726 -9.803 1.00 94.56 113 GLY A O 1
ATOM 795 N N . SER A 1 114 ? 16.314 -0.218 -8.543 1.00 97.31 114 SER A N 1
ATOM 796 C CA . SER A 1 114 ? 15.846 0.298 -7.255 1.00 97.31 114 SER A CA 1
ATOM 797 C C . SER A 1 114 ? 16.787 1.309 -6.590 1.00 97.31 114 SER A C 1
ATOM 799 O O . SER A 1 114 ? 18.006 1.303 -6.773 1.00 97.31 114 SER A O 1
ATOM 801 N N . THR A 1 115 ? 16.201 2.199 -5.785 1.00 97.94 115 THR A N 1
ATOM 802 C CA . THR A 1 115 ? 16.904 3.134 -4.895 1.00 97.94 115 THR A CA 1
ATOM 803 C C . THR A 1 115 ? 16.474 2.882 -3.446 1.00 97.94 115 THR A C 1
ATOM 805 O O . THR A 1 115 ? 15.270 2.830 -3.185 1.00 97.94 115 THR A O 1
ATOM 808 N N . PRO A 1 116 ? 17.412 2.741 -2.488 1.00 97.94 116 PRO A N 1
ATOM 809 C CA . PRO A 1 116 ? 17.066 2.549 -1.085 1.00 97.94 116 PRO A CA 1
ATOM 810 C C . PRO A 1 116 ? 16.510 3.836 -0.462 1.00 97.94 116 PRO A C 1
ATOM 812 O O . PRO A 1 116 ? 17.019 4.932 -0.710 1.00 97.94 116 PRO A O 1
ATOM 815 N N . ALA A 1 117 ? 15.510 3.686 0.401 1.00 97.88 117 ALA A N 1
ATOM 816 C CA . ALA A 1 117 ? 14.924 4.747 1.212 1.00 97.88 117 ALA A CA 1
ATOM 817 C C . ALA A 1 117 ? 14.694 4.267 2.657 1.00 97.88 117 ALA A C 1
ATOM 819 O O . ALA A 1 117 ? 14.742 3.071 2.956 1.00 97.88 117 ALA A O 1
ATOM 820 N N . THR A 1 118 ? 14.473 5.198 3.587 1.00 97.75 118 THR A N 1
ATOM 821 C CA . THR A 1 118 ? 14.269 4.872 5.006 1.00 97.75 118 THR A CA 1
ATOM 822 C C . THR A 1 118 ? 13.347 5.890 5.665 1.00 97.75 118 THR A C 1
ATOM 824 O O . THR A 1 118 ? 13.650 7.080 5.655 1.00 97.75 118 THR A O 1
ATOM 827 N N . ALA A 1 119 ? 12.276 5.420 6.304 1.00 97.31 119 ALA A N 1
ATOM 828 C CA . ALA A 1 119 ? 11.363 6.243 7.099 1.00 97.31 119 ALA A CA 1
ATOM 829 C C . ALA A 1 119 ? 11.055 5.542 8.427 1.00 97.31 119 ALA A C 1
ATOM 831 O O . ALA A 1 119 ? 10.879 4.328 8.454 1.00 97.31 119 ALA A O 1
ATOM 832 N N . GLU A 1 120 ? 11.032 6.286 9.539 1.00 95.75 120 GLU A N 1
ATOM 833 C CA . GLU A 1 120 ? 10.776 5.758 10.895 1.00 95.75 120 GLU A CA 1
ATOM 834 C C . GLU A 1 120 ? 11.627 4.524 11.292 1.00 95.75 120 GLU A C 1
ATOM 836 O O . GLU A 1 120 ? 11.231 3.704 12.117 1.00 95.75 120 GLU A O 1
ATOM 841 N N . GLY A 1 121 ? 12.829 4.388 10.715 1.00 96.25 121 GLY A N 1
ATOM 842 C CA . GLY A 1 121 ? 13.730 3.250 10.948 1.00 96.25 121 GLY A CA 1
ATOM 843 C C . GLY A 1 121 ? 13.384 1.972 10.173 1.00 96.25 121 GLY A C 1
ATOM 844 O O . GLY A 1 121 ? 14.026 0.950 10.397 1.00 96.25 121 GLY A O 1
ATOM 845 N N . VAL A 1 122 ? 12.406 2.028 9.266 1.00 98.00 122 VAL A N 1
ATOM 846 C CA . VAL A 1 122 ? 12.058 0.959 8.323 1.00 98.00 122 VAL A CA 1
ATOM 847 C C . VAL A 1 122 ? 12.751 1.226 6.985 1.00 98.00 122 VAL A C 1
ATOM 849 O O . VAL A 1 122 ? 12.721 2.353 6.487 1.00 98.00 122 VAL A O 1
ATOM 852 N N . GLU A 1 123 ? 13.384 0.201 6.415 1.00 98.25 123 GLU A N 1
ATOM 853 C CA . GLU A 1 123 ? 14.056 0.263 5.111 1.00 98.25 123 GLU A CA 1
ATOM 854 C C . GLU A 1 123 ? 13.097 -0.119 3.972 1.00 98.25 123 GLU A C 1
ATOM 856 O O . GLU A 1 123 ? 12.244 -0.998 4.116 1.00 98.25 123 GLU A O 1
ATOM 861 N N . PHE A 1 124 ? 13.245 0.562 2.837 1.00 98.69 124 PHE A N 1
ATOM 862 C CA . PHE A 1 124 ? 12.423 0.408 1.639 1.00 98.69 124 PHE A CA 1
ATOM 863 C C . PHE A 1 124 ? 13.305 0.449 0.390 1.00 98.69 124 PHE A C 1
ATOM 865 O O . PHE A 1 124 ? 14.356 1.091 0.391 1.00 98.69 124 PHE A O 1
ATOM 872 N N . SER A 1 125 ? 12.830 -0.147 -0.700 1.00 98.62 125 SER A N 1
ATOM 873 C CA . SER A 1 125 ? 13.459 -0.062 -2.019 1.00 98.62 125 SER A CA 1
ATOM 874 C C . SER A 1 125 ? 12.442 0.438 -3.040 1.00 98.62 125 SER A C 1
ATOM 876 O O . SER A 1 125 ? 11.470 -0.253 -3.356 1.00 98.62 125 SER A O 1
ATOM 878 N N . ILE A 1 126 ? 12.659 1.657 -3.536 1.00 98.38 126 ILE A N 1
ATOM 879 C CA . ILE A 1 126 ? 11.822 2.320 -4.541 1.00 98.38 126 ILE A CA 1
ATOM 880 C C . ILE A 1 126 ? 12.299 1.863 -5.918 1.00 98.38 126 ILE A C 1
ATOM 882 O O . ILE A 1 126 ? 13.399 2.221 -6.336 1.00 98.38 126 ILE A O 1
ATOM 886 N N . VAL A 1 127 ? 11.487 1.061 -6.600 1.00 98.25 127 VAL A N 1
ATOM 887 C CA . VAL A 1 127 ? 11.748 0.510 -7.933 1.00 98.25 127 VAL A CA 1
ATOM 888 C C . VAL A 1 127 ? 11.171 1.452 -8.986 1.00 98.25 127 VAL A C 1
ATOM 890 O O . VAL A 1 127 ? 9.981 1.769 -8.947 1.00 98.25 127 VAL A O 1
ATOM 893 N N . GLU A 1 128 ? 11.998 1.891 -9.932 1.00 97.19 128 GLU A N 1
ATOM 894 C CA . GLU A 1 128 ? 11.553 2.679 -11.083 1.00 97.19 128 GLU A CA 1
ATOM 895 C C . GLU A 1 128 ? 11.092 1.757 -12.218 1.00 97.19 128 GLU A C 1
ATOM 897 O O . GLU A 1 128 ? 11.791 0.811 -12.594 1.00 97.19 128 GLU A O 1
ATOM 902 N N . ILE A 1 129 ? 9.911 2.049 -12.766 1.00 95.75 129 ILE A N 1
ATOM 903 C CA . ILE A 1 129 ? 9.329 1.323 -13.892 1.00 95.75 129 ILE A CA 1
ATOM 904 C C . ILE A 1 129 ? 9.068 2.256 -15.078 1.00 95.75 129 ILE A C 1
ATOM 906 O O . ILE A 1 129 ? 8.400 3.286 -14.957 1.00 95.75 129 ILE A O 1
ATOM 910 N N . GLY A 1 130 ? 9.579 1.872 -16.242 1.00 92.88 130 GLY A N 1
ATOM 911 C CA . GLY A 1 130 ? 9.276 2.484 -17.526 1.00 92.88 130 GLY A CA 1
ATOM 912 C C . GLY A 1 130 ? 8.024 1.867 -18.140 1.00 92.88 130 GLY A C 1
ATOM 913 O O . GLY A 1 130 ? 7.865 0.648 -18.190 1.00 92.88 130 GLY A O 1
ATOM 914 N N . THR A 1 131 ? 7.129 2.716 -18.638 1.00 86.94 131 THR A N 1
ATOM 915 C CA . THR A 1 131 ? 5.953 2.295 -19.412 1.00 86.94 131 THR A CA 1
ATOM 916 C C . THR A 1 131 ? 6.184 2.524 -20.908 1.00 86.94 131 THR A C 1
ATOM 918 O O . THR A 1 131 ? 6.946 3.413 -21.291 1.00 86.94 131 THR A O 1
ATOM 921 N N . GLY A 1 132 ? 5.497 1.778 -21.782 1.00 75.06 132 GLY A N 1
ATOM 922 C CA . GLY A 1 132 ? 5.658 1.897 -23.245 1.00 75.06 132 GLY A CA 1
ATOM 923 C C . GLY A 1 132 ? 5.408 3.295 -23.844 1.00 75.06 132 GLY A C 1
ATOM 924 O O . GLY A 1 132 ? 5.865 3.576 -24.952 1.00 75.06 132 GLY A O 1
ATOM 925 N N . GLY A 1 133 ? 4.746 4.195 -23.105 1.00 74.81 133 GLY A N 1
ATOM 926 C CA . GLY A 1 133 ? 4.567 5.605 -23.475 1.00 74.81 133 GLY A CA 1
ATOM 927 C C . GLY A 1 133 ? 5.767 6.517 -23.177 1.00 74.81 133 GLY A C 1
ATOM 928 O O . GLY A 1 133 ? 5.776 7.661 -23.627 1.00 74.81 133 GLY A O 1
ATOM 929 N N . GLY A 1 134 ? 6.776 6.030 -22.447 1.00 80.19 134 GLY A N 1
ATOM 930 C CA . GLY A 1 134 ? 7.911 6.818 -21.953 1.00 80.19 134 GLY A CA 1
ATOM 931 C C . GLY A 1 134 ? 7.679 7.490 -20.595 1.00 80.19 134 GLY A C 1
ATOM 932 O O . GLY A 1 134 ? 8.588 8.151 -20.097 1.00 80.19 134 GLY A O 1
ATOM 933 N N . ASP A 1 135 ? 6.502 7.310 -19.985 1.00 86.00 135 ASP A N 1
ATOM 934 C CA . ASP A 1 135 ? 6.241 7.753 -18.614 1.00 86.00 135 ASP A CA 1
ATOM 935 C C . ASP A 1 135 ? 6.930 6.805 -17.624 1.00 86.00 135 ASP A C 1
ATOM 937 O O . ASP A 1 135 ? 6.771 5.580 -17.715 1.00 86.00 135 ASP A O 1
ATOM 941 N N . LEU A 1 136 ? 7.649 7.383 -16.660 1.00 89.19 136 LEU A N 1
ATOM 942 C CA . LEU A 1 136 ? 8.212 6.675 -15.512 1.00 89.19 136 LEU A CA 1
ATOM 943 C C . LEU A 1 136 ? 7.188 6.633 -14.374 1.00 89.19 136 LEU A C 1
ATOM 945 O O . LEU A 1 136 ? 6.467 7.602 -14.126 1.00 89.19 136 LEU A O 1
ATOM 949 N N . ARG A 1 137 ? 7.134 5.511 -13.661 1.00 92.44 137 ARG A N 1
ATOM 950 C CA . ARG A 1 137 ? 6.386 5.351 -12.408 1.00 92.44 137 ARG A CA 1
ATOM 951 C C . ARG A 1 137 ? 7.277 4.674 -11.374 1.00 92.44 137 ARG A C 1
ATOM 953 O O . ARG A 1 137 ? 8.361 4.196 -11.695 1.00 92.44 137 ARG A O 1
ATOM 960 N N . GLN A 1 138 ? 6.815 4.636 -10.132 1.00 96.00 138 GLN A N 1
ATOM 961 C CA . GLN A 1 138 ? 7.538 4.007 -9.033 1.00 96.00 138 GLN A CA 1
ATOM 962 C C . GLN A 1 138 ? 6.642 2.996 -8.322 1.00 96.00 138 GLN A C 1
ATOM 964 O O . GLN A 1 138 ? 5.442 3.227 -8.163 1.00 96.00 138 GLN A O 1
ATOM 969 N N . MET A 1 139 ? 7.237 1.886 -7.891 1.00 97.75 139 MET A N 1
ATOM 970 C CA . MET A 1 139 ? 6.643 0.951 -6.940 1.00 97.75 139 MET A CA 1
ATOM 971 C C . MET A 1 139 ? 7.595 0.779 -5.766 1.00 97.75 139 MET A C 1
ATOM 973 O O . MET A 1 139 ? 8.798 0.614 -5.955 1.00 97.75 139 MET A O 1
ATOM 977 N N . THR A 1 140 ? 7.071 0.826 -4.548 1.00 98.62 140 THR A N 1
ATOM 978 C CA . THR A 1 140 ? 7.883 0.690 -3.341 1.00 98.62 140 THR A CA 1
ATOM 979 C C . THR A 1 140 ? 7.794 -0.736 -2.828 1.00 98.62 140 THR A C 1
ATOM 981 O O . THR A 1 140 ? 6.706 -1.293 -2.687 1.00 98.62 140 THR A O 1
ATOM 984 N N . THR A 1 141 ? 8.946 -1.315 -2.510 1.00 98.62 141 THR A N 1
ATOM 985 C CA . THR A 1 141 ? 9.063 -2.647 -1.914 1.00 98.62 141 THR A CA 1
ATOM 986 C C . THR A 1 141 ? 9.711 -2.579 -0.535 1.00 98.62 141 THR A C 1
ATOM 988 O O . THR A 1 141 ? 10.394 -1.605 -0.202 1.00 98.62 141 THR A O 1
ATOM 991 N N . ARG A 1 142 ? 9.497 -3.616 0.273 1.00 97.88 142 ARG A N 1
ATOM 992 C CA . ARG A 1 142 ? 10.091 -3.791 1.602 1.00 97.88 142 ARG A CA 1
ATOM 993 C C . ARG A 1 142 ? 10.407 -5.268 1.822 1.00 97.88 142 ARG A C 1
ATOM 995 O O . ARG A 1 142 ? 9.674 -6.131 1.343 1.00 97.88 142 ARG A O 1
ATOM 1002 N N . GLU A 1 143 ? 11.496 -5.551 2.532 1.00 96.88 143 GLU A N 1
ATOM 1003 C CA . GLU A 1 143 ? 11.889 -6.920 2.869 1.00 96.88 143 GLU A CA 1
ATOM 1004 C C . GLU A 1 143 ? 11.083 -7.413 4.085 1.00 96.88 143 GLU A C 1
ATOM 1006 O O . GLU A 1 143 ? 11.293 -6.977 5.218 1.00 96.88 143 GLU A O 1
ATOM 1011 N N . VAL A 1 144 ? 10.127 -8.307 3.835 1.00 93.81 144 VAL A N 1
ATOM 1012 C CA . VAL A 1 144 ? 9.319 -9.026 4.830 1.00 93.81 144 VAL A CA 1
ATOM 1013 C C . VAL A 1 144 ? 9.212 -10.462 4.320 1.00 93.81 144 VAL A C 1
ATOM 1015 O O . VAL A 1 144 ? 8.468 -10.704 3.382 1.00 93.81 144 VAL A O 1
ATOM 1018 N N . ASP A 1 145 ? 10.036 -11.368 4.866 1.00 92.75 145 ASP A N 1
ATOM 1019 C CA . ASP A 1 145 ? 10.256 -12.757 4.384 1.00 92.75 145 ASP A CA 1
ATOM 1020 C C . ASP A 1 145 ? 10.655 -12.914 2.894 1.00 92.75 145 ASP A C 1
ATOM 1022 O O . ASP A 1 145 ? 10.631 -14.005 2.326 1.00 92.75 145 ASP A O 1
ATOM 1026 N N . GLY A 1 146 ? 11.111 -11.812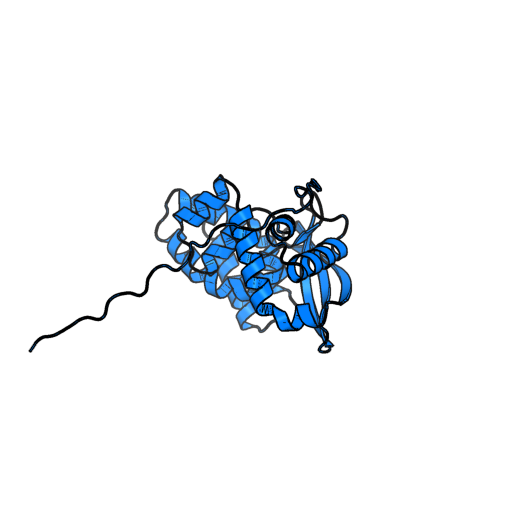 2.302 1.00 96.31 146 GLY A N 1
ATOM 1027 C CA . GLY A 1 146 ? 11.412 -11.615 0.887 1.00 96.31 146 GLY A CA 1
ATOM 1028 C C . GLY A 1 146 ? 10.982 -10.200 0.493 1.00 96.31 146 GLY A C 1
ATOM 1029 O O . GLY A 1 146 ? 10.349 -9.495 1.282 1.00 96.31 146 GLY A O 1
ATOM 1030 N N . TYR A 1 147 ? 11.318 -9.736 -0.706 1.00 98.06 147 TYR A N 1
ATOM 1031 C CA . TYR A 1 147 ? 10.840 -8.440 -1.183 1.00 98.06 147 TYR A CA 1
ATOM 1032 C C . TYR A 1 147 ? 9.371 -8.537 -1.592 1.00 98.06 147 TYR A C 1
ATOM 1034 O O . TYR A 1 147 ? 8.992 -9.336 -2.449 1.00 98.06 147 TYR A O 1
ATOM 1042 N N . ARG A 1 148 ? 8.551 -7.699 -0.956 1.00 98.12 148 ARG A N 1
ATOM 1043 C CA . ARG A 1 148 ? 7.111 -7.566 -1.191 1.00 98.12 148 ARG A CA 1
ATOM 1044 C C . ARG A 1 148 ? 6.770 -6.119 -1.525 1.00 98.12 148 ARG A C 1
ATOM 1046 O O . ARG A 1 148 ? 7.432 -5.193 -1.053 1.00 98.12 148 ARG A O 1
ATOM 1053 N N . ILE A 1 149 ? 5.727 -5.922 -2.320 1.00 98.56 149 ILE A N 1
ATOM 1054 C CA . ILE A 1 149 ? 5.174 -4.618 -2.673 1.00 98.56 149 ILE A CA 1
ATOM 1055 C C . ILE A 1 149 ? 4.490 -4.010 -1.448 1.00 98.56 149 ILE A C 1
ATOM 1057 O O . ILE A 1 149 ? 3.540 -4.579 -0.904 1.00 98.56 149 ILE A O 1
ATOM 1061 N N . ASP A 1 150 ? 4.940 -2.824 -1.049 1.00 98.75 150 ASP A N 1
ATOM 1062 C CA . ASP A 1 150 ? 4.286 -2.032 -0.017 1.00 98.75 150 ASP A CA 1
ATOM 1063 C C . ASP A 1 150 ? 3.189 -1.173 -0.670 1.00 98.75 150 ASP A C 1
ATOM 1065 O O . ASP A 1 150 ? 3.453 -0.163 -1.331 1.00 98.75 150 ASP A O 1
ATOM 1069 N N . ILE A 1 151 ? 1.938 -1.610 -0.516 1.00 98.62 151 ILE A N 1
ATOM 1070 C CA . ILE A 1 151 ? 0.729 -0.974 -1.051 1.00 98.62 151 ILE A CA 1
ATOM 1071 C C . ILE A 1 151 ? 0.582 0.449 -0.503 1.00 98.62 151 ILE A C 1
ATOM 1073 O O . ILE A 1 151 ? 0.216 1.356 -1.252 1.00 98.62 151 ILE A O 1
ATOM 1077 N N . PHE A 1 152 ? 0.900 0.680 0.773 1.00 98.69 152 PHE A N 1
ATOM 1078 C CA . PHE A 1 152 ? 0.769 2.004 1.387 1.00 98.69 152 PHE A CA 1
ATOM 1079 C C . PHE A 1 152 ? 1.857 2.969 0.912 1.00 98.69 152 PHE A C 1
ATOM 1081 O O . PHE A 1 152 ? 1.553 4.134 0.663 1.00 98.69 152 PHE A O 1
ATOM 1088 N N . ALA A 1 153 ? 3.088 2.496 0.711 1.00 98.56 153 ALA A N 1
ATOM 1089 C CA . ALA A 1 153 ? 4.161 3.319 0.156 1.00 98.56 153 ALA A CA 1
ATOM 1090 C C . ALA A 1 153 ? 4.053 3.527 -1.367 1.00 98.56 153 ALA A C 1
ATOM 1092 O O . ALA A 1 153 ? 4.563 4.519 -1.881 1.00 98.56 153 ALA A O 1
ATOM 1093 N N . THR A 1 154 ? 3.390 2.621 -2.093 1.00 98.19 154 THR A N 1
ATOM 1094 C CA . THR A 1 154 ? 3.188 2.720 -3.552 1.00 98.19 154 THR A CA 1
ATOM 1095 C C . THR A 1 154 ? 1.942 3.532 -3.918 1.00 98.19 154 THR A C 1
ATOM 1097 O O . THR A 1 154 ? 1.983 4.387 -4.799 1.00 98.19 154 THR A O 1
ATOM 1100 N N . PHE A 1 155 ? 0.818 3.281 -3.242 1.00 97.81 155 PHE A N 1
ATOM 1101 C CA . PHE A 1 155 ? -0.491 3.857 -3.576 1.00 97.81 155 PHE A CA 1
ATOM 1102 C C . PHE A 1 155 ? -0.994 4.877 -2.545 1.00 97.81 155 PHE A C 1
ATOM 1104 O O . PHE A 1 155 ? -2.082 5.434 -2.714 1.00 97.81 155 PHE A O 1
ATOM 1111 N N . GLY A 1 156 ? -0.198 5.181 -1.514 1.00 97.50 156 GLY A N 1
ATOM 1112 C CA . GLY A 1 156 ? -0.499 6.160 -0.465 1.00 97.50 156 GLY A CA 1
ATOM 1113 C C . GLY A 1 156 ? -1.131 7.474 -0.947 1.00 97.50 156 GLY A C 1
ATOM 1114 O O . GLY A 1 156 ? -2.140 7.869 -0.361 1.00 97.50 156 GLY A O 1
ATOM 1115 N N . PRO A 1 157 ? -0.671 8.119 -2.042 1.00 96.19 157 PRO A N 1
ATOM 1116 C CA . PRO A 1 157 ? -1.282 9.363 -2.516 1.00 96.19 157 PRO A CA 1
ATOM 1117 C C . PRO A 1 157 ? -2.715 9.203 -3.043 1.00 96.19 157 PRO A C 1
ATOM 1119 O O . PRO A 1 157 ? -3.507 10.138 -2.959 1.00 96.19 157 PRO A O 1
ATOM 1122 N N . ALA A 1 158 ? -3.070 8.028 -3.571 1.00 95.44 158 ALA A N 1
ATOM 1123 C CA . ALA A 1 158 ? -4.429 7.718 -4.015 1.00 95.44 158 ALA A CA 1
ATOM 1124 C C . ALA A 1 158 ? -5.328 7.254 -2.854 1.00 95.44 158 ALA A C 1
ATOM 1126 O O . ALA A 1 158 ? -6.529 7.534 -2.849 1.00 95.44 158 ALA A O 1
ATOM 1127 N N . LEU A 1 159 ? -4.743 6.567 -1.866 1.00 97.62 159 LEU A N 1
ATOM 1128 C CA . LEU A 1 159 ? -5.442 6.042 -0.693 1.00 97.62 159 LEU A CA 1
ATOM 1129 C C . LEU A 1 159 ? -5.738 7.127 0.356 1.00 97.62 159 LEU A C 1
ATOM 1131 O O . LEU A 1 159 ? -6.806 7.100 0.965 1.00 97.62 159 LEU A O 1
ATOM 1135 N N . ALA A 1 160 ? -4.835 8.091 0.571 1.00 97.75 160 ALA A N 1
ATOM 1136 C CA . ALA A 1 160 ? -4.871 8.973 1.741 1.00 97.75 160 ALA A CA 1
ATOM 1137 C C . ALA A 1 160 ? -6.179 9.768 1.891 1.00 97.75 160 ALA A C 1
ATOM 1139 O O . ALA A 1 160 ? -6.841 9.693 2.929 1.00 97.75 160 ALA A O 1
ATOM 1140 N N . ALA A 1 161 ? -6.600 10.460 0.828 1.00 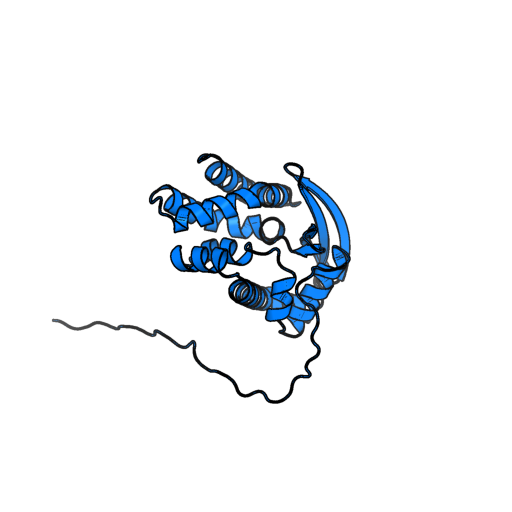95.31 161 ALA A N 1
ATOM 1141 C CA . ALA A 1 161 ? -7.833 11.249 0.817 1.00 95.31 161 ALA A CA 1
ATOM 1142 C C . ALA A 1 161 ? -9.110 10.397 0.989 1.00 95.31 161 ALA A C 1
ATOM 1144 O O . ALA A 1 161 ? -10.139 10.909 1.432 1.00 95.31 161 ALA A O 1
ATOM 1145 N N . AR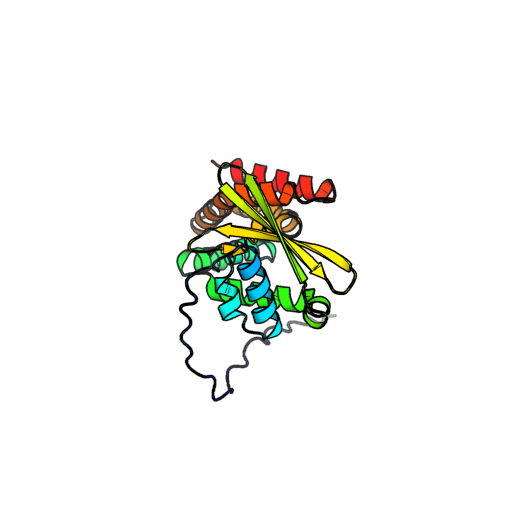G A 1 162 ? -9.056 9.100 0.650 1.00 97.56 162 ARG A N 1
ATOM 1146 C CA . ARG A 1 162 ? -10.165 8.148 0.828 1.00 97.56 162 ARG A CA 1
ATOM 1147 C C . ARG A 1 162 ? -10.185 7.543 2.230 1.00 97.56 162 ARG A C 1
ATOM 1149 O O . ARG A 1 162 ? -11.257 7.398 2.807 1.00 97.56 162 ARG A O 1
ATOM 1156 N N . LEU A 1 163 ? -9.013 7.230 2.786 1.00 98.00 163 LEU A N 1
ATOM 1157 C CA . LEU A 1 163 ? -8.859 6.677 4.132 1.00 98.00 163 LEU A CA 1
ATOM 1158 C C . LEU A 1 163 ? -9.188 7.692 5.228 1.00 98.00 163 LEU A C 1
ATOM 1160 O O . LEU A 1 163 ? -9.800 7.305 6.218 1.00 98.00 163 LEU A O 1
ATOM 1164 N N . TYR A 1 164 ? -8.833 8.971 5.064 1.00 97.88 164 TYR A N 1
ATOM 1165 C CA . TYR A 1 164 ? -9.036 10.005 6.089 1.00 97.88 164 TYR A CA 1
ATOM 1166 C C . TYR A 1 164 ? -10.453 10.001 6.720 1.00 97.88 164 TYR A C 1
ATOM 1168 O O . TYR A 1 164 ? -10.546 9.795 7.932 1.00 97.88 164 TYR A O 1
ATOM 1176 N N . PRO A 1 165 ? -11.568 10.121 5.961 1.00 97.44 165 PRO A N 1
ATOM 1177 C CA . PRO A 1 165 ? -12.914 10.091 6.547 1.00 97.44 165 PRO A CA 1
ATOM 1178 C C . PRO A 1 165 ? -13.293 8.734 7.166 1.00 97.4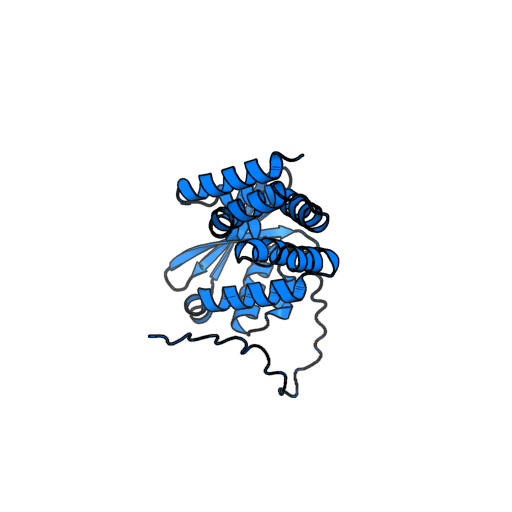4 165 PRO A C 1
ATOM 1180 O O . PRO A 1 165 ? -14.116 8.691 8.079 1.00 97.44 165 PRO A O 1
ATOM 1183 N N . GLN A 1 166 ? -12.699 7.628 6.705 1.00 97.81 166 GLN A N 1
ATOM 1184 C CA . GLN A 1 166 ? -12.935 6.301 7.283 1.00 97.81 166 GLN A CA 1
ATOM 1185 C C . GLN A 1 166 ? -12.247 6.181 8.644 1.00 97.81 166 GLN A C 1
ATOM 1187 O O . GLN A 1 166 ? -12.860 5.739 9.611 1.00 97.81 166 GLN A O 1
ATOM 1192 N N . VAL A 1 167 ? -11.003 6.654 8.755 1.00 97.38 167 VAL A N 1
ATOM 1193 C CA . VAL A 1 167 ? -10.281 6.715 10.030 1.00 97.38 167 VAL A CA 1
ATOM 1194 C C . VAL A 1 167 ? -10.992 7.656 11.007 1.00 97.38 167 VAL A C 1
ATOM 1196 O O . VAL A 1 167 ? -11.178 7.281 12.161 1.00 97.38 167 VAL A O 1
ATOM 1199 N N . GLU A 1 168 ? -11.495 8.818 10.569 1.00 97.31 168 GLU A N 1
ATOM 1200 C CA . GLU A 1 168 ? -12.323 9.688 11.427 1.00 97.31 168 GLU A CA 1
ATOM 1201 C C . GLU A 1 168 ? -13.579 8.971 11.952 1.00 97.31 168 GLU A C 1
ATOM 1203 O O . GLU A 1 168 ? -13.943 9.144 13.120 1.00 97.31 168 GLU A O 1
ATOM 1208 N N . ALA A 1 169 ? -14.225 8.136 11.131 1.00 96.62 169 ALA A N 1
ATOM 1209 C CA . ALA A 1 169 ? -15.376 7.338 11.548 1.00 96.62 169 ALA A CA 1
ATOM 1210 C C . ALA A 1 169 ? -14.991 6.259 12.579 1.00 96.62 169 ALA A C 1
AT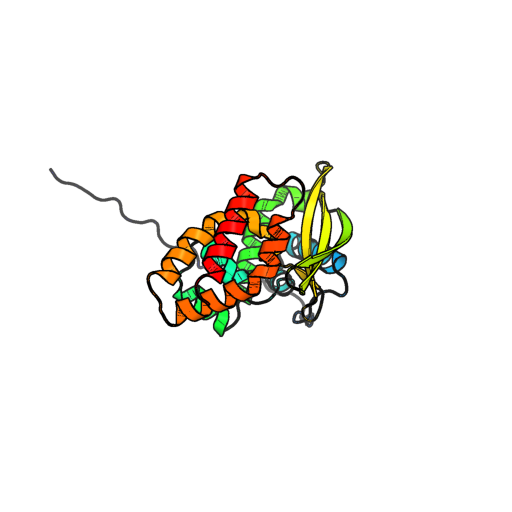OM 1212 O O . ALA A 1 169 ? -15.636 6.172 13.625 1.00 96.62 169 ALA A O 1
ATOM 1213 N N . LEU A 1 170 ? -13.907 5.505 12.345 1.00 96.31 170 LEU A N 1
ATOM 1214 C CA . LEU A 1 170 ? -13.385 4.498 13.286 1.00 96.31 170 LEU A CA 1
ATOM 1215 C C . LEU A 1 170 ? -12.993 5.105 14.644 1.00 96.31 170 LEU A C 1
ATOM 1217 O O . LEU A 1 170 ? -13.199 4.485 15.685 1.00 96.31 170 LEU A O 1
ATOM 1221 N N . LEU A 1 171 ? -12.452 6.326 14.641 1.00 95.38 171 LEU A N 1
ATOM 1222 C CA . LEU A 1 171 ? -12.115 7.069 15.858 1.00 95.38 171 LEU A CA 1
ATOM 1223 C C . LEU A 1 171 ? -13.345 7.624 16.591 1.00 95.38 171 LEU A C 1
ATOM 1225 O O . LEU A 1 171 ? -13.297 7.833 17.804 1.00 95.38 171 LEU A O 1
ATOM 1229 N N . SER A 1 172 ? -14.437 7.867 15.865 1.00 95.31 172 SER A N 1
ATOM 1230 C CA . SER A 1 172 ? -15.690 8.395 16.416 1.00 95.31 172 SER A CA 1
ATOM 1231 C C . SER A 1 172 ? -16.586 7.311 17.029 1.00 95.31 172 SER A C 1
ATOM 1233 O O . SER A 1 172 ? -17.350 7.619 17.945 1.00 95.31 172 SER A O 1
ATOM 1235 N N . ASP A 1 173 ? -16.487 6.063 16.556 1.00 94.06 173 ASP A N 1
ATOM 1236 C CA . ASP A 1 173 ? -17.226 4.900 17.071 1.00 94.06 173 ASP A CA 1
ATOM 1237 C C . ASP A 1 173 ? -16.270 3.734 17.424 1.00 94.06 173 ASP A C 1
ATOM 1239 O O . ASP A 1 173 ? -16.095 2.791 16.644 1.00 94.06 173 ASP A O 1
ATOM 1243 N N . PRO A 1 174 ? -15.588 3.801 18.587 1.00 89.50 174 PRO A N 1
ATOM 1244 C CA . PRO A 1 174 ? -14.539 2.853 18.953 1.00 89.50 174 PRO A CA 1
ATOM 1245 C C . PRO A 1 174 ? -15.107 1.476 19.333 1.00 89.50 174 PRO A C 1
ATOM 1247 O O . PRO A 1 174 ? -15.487 1.214 20.478 1.00 89.50 174 PRO A O 1
ATOM 1250 N N . THR A 1 175 ? -15.103 0.565 18.362 1.00 95.06 175 THR A N 1
ATOM 1251 C CA . THR A 1 175 ? -15.412 -0.863 18.528 1.00 95.06 175 THR A CA 1
ATOM 1252 C C . THR A 1 175 ? -14.144 -1.725 18.631 1.00 95.06 175 THR A C 1
ATOM 1254 O O . THR A 1 175 ? -13.018 -1.255 18.442 1.00 95.06 175 THR A O 1
ATOM 1257 N N . GLY A 1 176 ? -14.314 -3.020 18.927 1.00 93.94 176 GLY A N 1
ATOM 1258 C CA . GLY A 1 176 ? -13.210 -3.988 18.907 1.00 93.94 176 GLY A CA 1
ATOM 1259 C C . GLY A 1 176 ? -12.574 -4.106 17.519 1.00 93.94 176 GLY A C 1
ATOM 1260 O O . GLY A 1 176 ? -11.358 -3.998 17.396 1.00 93.94 176 GLY A O 1
ATOM 1261 N N . ASP A 1 177 ? -13.397 -4.226 16.476 1.00 97.12 177 ASP A N 1
ATOM 1262 C CA . ASP A 1 177 ? -12.942 -4.281 15.083 1.00 97.12 177 ASP A CA 1
ATOM 1263 C C . ASP A 1 177 ? -12.287 -2.961 14.636 1.00 97.12 177 ASP A C 1
ATOM 1265 O O . ASP A 1 177 ? -11.221 -2.986 14.023 1.00 97.12 177 ASP A O 1
ATOM 1269 N N . ALA A 1 178 ? -12.825 -1.801 15.040 1.00 96.44 178 ALA A N 1
ATOM 1270 C CA . ALA A 1 178 ? -12.167 -0.513 14.800 1.00 96.44 178 ALA A CA 1
ATOM 1271 C C . ALA A 1 178 ? -10.766 -0.453 15.433 1.00 96.44 178 ALA A C 1
ATOM 1273 O O . ALA A 1 178 ? -9.828 0.047 14.818 1.00 96.44 178 ALA A O 1
ATOM 1274 N N . SER A 1 179 ? -10.600 -1.012 16.636 1.00 95.88 179 SER A N 1
ATOM 1275 C CA . SER A 1 179 ? -9.315 -1.037 17.349 1.00 95.88 179 SER A CA 1
ATOM 1276 C C . SER A 1 179 ? -8.265 -1.906 16.641 1.00 95.88 179 SER A C 1
ATOM 1278 O O . SER A 1 179 ? -7.085 -1.554 16.639 1.00 95.88 179 SER A O 1
ATOM 1280 N N . ILE A 1 180 ? -8.688 -3.007 16.007 1.00 97.00 180 ILE A N 1
ATOM 1281 C CA . ILE A 1 180 ? -7.825 -3.862 15.175 1.00 97.00 180 ILE A CA 1
ATOM 1282 C C . ILE A 1 180 ? -7.336 -3.069 13.955 1.00 97.00 180 ILE A C 1
ATOM 1284 O O . ILE A 1 180 ? -6.131 -2.940 13.750 1.00 97.00 180 ILE A O 1
ATOM 1288 N N . ILE A 1 181 ? -8.253 -2.450 13.204 1.00 97.62 181 ILE A N 1
ATOM 1289 C CA . ILE A 1 181 ? -7.920 -1.691 11.985 1.00 97.62 181 ILE A CA 1
ATOM 1290 C C . ILE A 1 181 ? -7.014 -0.495 12.292 1.00 97.62 181 ILE A C 1
ATOM 1292 O O . ILE A 1 181 ? -6.024 -0.277 11.600 1.00 97.62 181 ILE A O 1
ATOM 1296 N N . LEU A 1 182 ? -7.309 0.270 13.347 1.00 97.25 182 LEU A N 1
ATOM 1297 C CA . LEU A 1 182 ? -6.484 1.409 13.768 1.00 97.25 182 LEU A CA 1
ATOM 1298 C C . LEU A 1 182 ? -5.072 0.982 14.197 1.00 97.25 182 LEU A C 1
ATOM 1300 O O . LEU A 1 182 ? -4.127 1.755 14.044 1.00 97.25 182 LEU A O 1
ATOM 1304 N N . THR A 1 183 ? -4.917 -0.241 14.712 1.00 96.94 183 THR A N 1
ATOM 1305 C CA . THR A 1 183 ? -3.602 -0.814 15.028 1.00 96.94 183 THR A CA 1
ATOM 1306 C C . THR A 1 183 ? -2.847 -1.154 13.744 1.00 96.94 183 THR A C 1
ATOM 1308 O O . THR A 1 183 ? -1.750 -0.635 13.557 1.00 96.94 183 THR A O 1
ATOM 1311 N N . GLY A 1 184 ? -3.464 -1.891 12.812 1.00 97.19 184 GLY A N 1
ATOM 1312 C CA . GLY A 1 184 ? -2.852 -2.206 11.515 1.00 97.19 184 GLY A CA 1
ATOM 1313 C C . GLY A 1 184 ? -2.491 -0.957 10.699 1.00 97.19 184 GLY A C 1
ATOM 1314 O O . GLY A 1 184 ? -1.400 -0.878 10.140 1.00 97.19 184 GLY A O 1
ATOM 1315 N N . LEU A 1 185 ? -3.343 0.078 10.692 1.00 97.81 185 LEU A N 1
ATOM 1316 C CA . LEU A 1 185 ? -3.053 1.368 10.047 1.00 97.81 185 LEU A CA 1
ATOM 1317 C C . LEU A 1 185 ? -1.870 2.111 10.687 1.00 97.81 185 LEU A C 1
ATOM 1319 O O . LEU A 1 185 ? -1.108 2.763 9.972 1.00 97.81 185 LEU A O 1
ATOM 1323 N N . ARG A 1 186 ? -1.687 2.015 12.013 1.00 96.94 186 ARG A N 1
ATOM 1324 C CA . ARG A 1 186 ? -0.535 2.614 12.712 1.00 96.94 186 ARG A CA 1
ATOM 1325 C C . ARG A 1 186 ? 0.785 1.992 12.251 1.00 96.94 186 ARG A C 1
ATOM 1327 O O . ARG A 1 186 ? 1.778 2.705 12.140 1.00 96.94 186 ARG A O 1
ATOM 1334 N N . GLU A 1 187 ? 0.792 0.703 11.933 1.00 97.12 187 GLU A N 1
ATOM 1335 C CA . GLU A 1 187 ? 1.982 0.008 11.429 1.00 97.12 187 GLU A CA 1
ATOM 1336 C C . GLU A 1 187 ? 2.375 0.447 10.004 1.00 97.12 187 GLU A C 1
ATOM 1338 O O . GLU A 1 187 ? 3.533 0.302 9.619 1.00 97.12 187 GLU A O 1
ATOM 1343 N N . GLN A 1 188 ? 1.468 1.095 9.259 1.00 98.19 188 GLN A N 1
ATOM 1344 C CA . GLN A 1 188 ? 1.736 1.619 7.909 1.00 98.19 188 GLN A CA 1
ATOM 1345 C C . GLN A 1 188 ? 2.243 3.075 7.891 1.00 98.19 188 GLN A C 1
ATOM 1347 O O . GLN A 1 188 ? 2.425 3.650 6.818 1.00 98.19 188 GLN A O 1
ATOM 1352 N N . VAL A 1 189 ? 2.481 3.704 9.051 1.00 98.12 189 VAL A N 1
ATOM 1353 C CA . VAL A 1 189 ? 2.924 5.114 9.130 1.00 98.12 189 VAL A CA 1
ATOM 1354 C C . VAL A 1 189 ? 4.264 5.343 8.421 1.00 98.12 189 VAL A C 1
ATOM 1356 O O . VAL A 1 189 ? 4.405 6.335 7.708 1.00 98.12 189 VAL A O 1
ATOM 1359 N N . ALA A 1 190 ? 5.221 4.417 8.546 1.00 98.44 190 ALA A N 1
ATOM 1360 C CA . ALA A 1 190 ? 6.500 4.495 7.832 1.00 98.44 190 ALA A CA 1
ATOM 1361 C C . ALA A 1 190 ? 6.296 4.483 6.305 1.00 98.44 190 ALA A C 1
ATOM 1363 O O . ALA A 1 190 ? 6.855 5.313 5.588 1.00 98.44 190 ALA A O 1
ATOM 1364 N N . SER A 1 191 ? 5.430 3.592 5.819 1.00 98.69 191 SER A N 1
ATOM 1365 C CA . SER A 1 191 ? 5.072 3.470 4.406 1.00 98.69 191 SER A CA 1
ATOM 1366 C C . SER A 1 191 ? 4.384 4.733 3.874 1.00 98.69 191 SER A C 1
ATOM 1368 O O . SER A 1 191 ? 4.713 5.211 2.791 1.00 98.69 191 SER A O 1
ATOM 1370 N N . LEU A 1 192 ? 3.483 5.334 4.660 1.00 98.50 192 LEU A N 1
ATOM 1371 C CA . LEU A 1 192 ? 2.849 6.611 4.320 1.00 98.50 192 LEU A CA 1
ATOM 1372 C C . LEU A 1 192 ? 3.855 7.774 4.269 1.00 98.50 192 LEU A C 1
ATOM 1374 O O . LEU A 1 192 ? 3.717 8.644 3.412 1.00 98.50 192 LEU A O 1
ATOM 1378 N N . TYR A 1 193 ? 4.888 7.794 5.119 1.00 98.50 193 TYR A N 1
ATOM 1379 C CA . TYR A 1 193 ? 5.954 8.794 4.995 1.00 98.50 193 TYR A CA 1
ATOM 1380 C C . TYR A 1 193 ? 6.713 8.656 3.669 1.00 98.50 193 TYR A C 1
ATOM 1382 O O . TYR A 1 193 ? 6.854 9.660 2.973 1.00 98.50 193 TYR A O 1
ATOM 1390 N N . ILE A 1 194 ? 7.092 7.440 3.253 1.00 98.38 194 ILE A N 1
ATOM 1391 C CA . ILE A 1 194 ? 7.715 7.206 1.934 1.00 98.38 194 ILE A CA 1
ATOM 1392 C C . ILE A 1 194 ? 6.802 7.671 0.789 1.00 98.38 194 ILE A C 1
ATOM 1394 O O . ILE A 1 194 ? 7.257 8.366 -0.118 1.00 98.38 194 ILE A O 1
ATOM 1398 N N . ALA A 1 195 ? 5.499 7.379 0.858 1.00 98.12 195 ALA A N 1
ATOM 1399 C CA . ALA A 1 195 ? 4.521 7.866 -0.119 1.00 98.12 195 ALA A CA 1
ATOM 1400 C C . ALA A 1 195 ? 4.425 9.405 -0.188 1.00 98.12 195 ALA A C 1
ATOM 1402 O O . ALA A 1 195 ? 4.031 9.955 -1.215 1.00 98.12 195 ALA A O 1
ATOM 1403 N N . SER A 1 196 ? 4.760 10.119 0.893 1.00 97.69 196 SER A N 1
ATOM 1404 C CA . SER A 1 196 ? 4.791 11.589 0.907 1.00 97.69 196 SER A CA 1
ATOM 1405 C C . SER A 1 196 ? 6.058 12.182 0.273 1.00 97.69 196 SER A C 1
ATOM 1407 O O . SER A 1 196 ? 6.063 13.361 -0.082 1.00 97.69 196 SER A O 1
ATOM 1409 N N . GLU A 1 197 ? 7.106 11.369 0.098 1.00 96.69 197 GLU A N 1
ATOM 1410 C CA . GLU A 1 197 ? 8.392 11.748 -0.501 1.00 96.69 197 GLU A CA 1
ATOM 1411 C C . GLU A 1 197 ? 8.478 11.437 -2.008 1.00 96.69 197 GLU A C 1
ATOM 1413 O O . GLU A 1 197 ? 9.488 11.755 -2.641 1.00 96.69 197 GLU A O 1
ATOM 1418 N N . THR A 1 198 ? 7.426 10.860 -2.609 1.00 93.38 198 THR A N 1
ATOM 1419 C CA . THR A 1 198 ? 7.369 10.567 -4.051 1.00 93.38 198 THR A CA 1
ATOM 1420 C C . THR A 1 198 ? 7.696 11.818 -4.888 1.00 93.38 198 THR A C 1
ATOM 1422 O O . THR A 1 198 ? 7.052 12.861 -4.713 1.00 93.38 198 THR A O 1
ATOM 1425 N N . PRO A 1 199 ? 8.667 11.750 -5.823 1.00 90.25 199 PRO A N 1
ATOM 1426 C CA . PRO A 1 199 ? 9.015 12.871 -6.687 1.00 90.25 199 PRO A CA 1
ATOM 1427 C C . PRO A 1 199 ? 7.815 13.415 -7.466 1.00 90.25 199 PRO A C 1
ATOM 1429 O O . PRO A 1 199 ? 6.915 12.678 -7.856 1.00 90.25 199 PRO A O 1
ATOM 1432 N N . GLU A 1 200 ? 7.818 14.728 -7.702 1.00 90.88 200 GLU A N 1
ATOM 1433 C CA . GLU A 1 200 ? 6.789 15.451 -8.471 1.00 90.88 200 GLU A CA 1
ATOM 1434 C C . GLU A 1 200 ? 5.355 15.385 -7.903 1.00 90.88 200 GLU A C 1
ATOM 1436 O O . GLU A 1 200 ? 4.426 15.928 -8.508 1.00 90.88 200 GLU A O 1
ATOM 1441 N N . LEU A 1 201 ? 5.160 14.806 -6.710 1.00 93.75 201 LEU A N 1
ATOM 1442 C CA . LEU A 1 201 ? 3.845 14.698 -6.092 1.00 93.75 201 LEU A CA 1
ATOM 1443 C C . LEU A 1 201 ? 3.231 16.083 -5.816 1.00 93.75 201 LEU A C 1
ATOM 1445 O O . LEU A 1 201 ? 3.866 16.990 -5.270 1.00 93.75 201 LEU A O 1
ATOM 1449 N N . ALA A 1 202 ? 1.961 16.253 -6.194 1.00 96.06 202 ALA A N 1
ATOM 1450 C CA . ALA A 1 202 ? 1.262 17.523 -6.034 1.00 96.06 202 ALA A CA 1
ATOM 1451 C C . ALA A 1 202 ? 1.159 17.915 -4.540 1.00 96.06 202 ALA A C 1
ATOM 1453 O O . ALA A 1 202 ? 0.794 17.066 -3.723 1.00 96.06 202 ALA A O 1
ATOM 1454 N N . PRO A 1 203 ? 1.391 19.190 -4.155 1.00 97.00 203 PRO A N 1
ATOM 1455 C CA . PRO A 1 203 ? 1.448 19.590 -2.743 1.00 97.00 203 PRO A CA 1
ATOM 1456 C C . PRO A 1 203 ? 0.199 19.267 -1.911 1.00 97.00 203 PRO A C 1
ATOM 1458 O O . PRO A 1 203 ? 0.309 19.073 -0.704 1.00 97.00 203 PRO A O 1
ATOM 1461 N N . ASN A 1 204 ? -0.983 19.194 -2.533 1.00 97.06 204 ASN A N 1
ATOM 1462 C CA . ASN A 1 204 ? -2.200 18.775 -1.840 1.00 97.06 204 ASN A CA 1
ATOM 1463 C C . ASN A 1 204 ? -2.182 17.279 -1.484 1.00 97.06 204 ASN A C 1
ATOM 1465 O O . ASN A 1 204 ? -2.609 16.937 -0.396 1.00 97.06 204 ASN A O 1
ATOM 1469 N N . LEU A 1 205 ? -1.634 16.408 -2.340 1.00 97.56 205 LEU A N 1
ATOM 1470 C CA . LEU A 1 205 ? -1.560 14.967 -2.070 1.00 97.56 205 LEU A CA 1
ATOM 1471 C C . LEU A 1 205 ? -0.558 14.674 -0.945 1.00 97.56 205 LEU A C 1
ATOM 1473 O O . LEU A 1 205 ? -0.845 13.874 -0.061 1.00 97.56 205 LEU A O 1
ATOM 1477 N N . VAL A 1 206 ? 0.573 15.394 -0.920 1.00 97.88 206 VAL A N 1
ATOM 1478 C CA . VAL A 1 206 ? 1.506 15.389 0.223 1.00 97.88 206 VAL A CA 1
ATOM 1479 C C . VAL A 1 206 ? 0.770 15.790 1.507 1.00 97.88 206 VAL A C 1
ATOM 1481 O O . VAL A 1 206 ? 0.899 15.127 2.534 1.00 97.88 206 VAL A O 1
ATOM 1484 N N . GLN A 1 207 ? -0.040 16.854 1.458 1.00 97.81 207 GLN A N 1
ATOM 1485 C CA . GLN A 1 207 ? -0.823 17.302 2.610 1.00 97.81 207 GLN A CA 1
ATOM 1486 C C . GLN A 1 207 ? -1.871 16.265 3.052 1.00 97.81 207 GLN A C 1
ATOM 1488 O O . GLN A 1 207 ? -1.992 16.034 4.253 1.00 97.81 207 GLN A O 1
ATOM 1493 N N . ASP A 1 208 ? -2.589 15.631 2.122 1.00 98.00 208 ASP A N 1
ATOM 1494 C CA . ASP A 1 208 ? -3.601 14.607 2.417 1.00 98.00 208 ASP A CA 1
ATOM 1495 C C . ASP A 1 208 ? -2.969 13.402 3.148 1.00 98.00 208 ASP A C 1
ATOM 1497 O O . ASP A 1 208 ? -3.509 12.917 4.145 1.00 98.00 208 ASP A O 1
ATOM 1501 N N . ILE A 1 209 ? -1.775 12.966 2.718 1.00 98.44 209 ILE A N 1
ATOM 1502 C CA . ILE A 1 209 ? -0.994 11.908 3.385 1.00 98.44 209 ILE A CA 1
ATOM 1503 C C . ILE A 1 209 ? -0.578 12.335 4.800 1.00 98.44 209 ILE A C 1
ATOM 1505 O O . ILE A 1 209 ? -0.806 11.598 5.759 1.00 98.44 209 ILE A O 1
ATOM 1509 N N . LEU A 1 210 ? -0.006 13.533 4.960 1.00 98.19 210 LEU A N 1
ATOM 1510 C CA . LEU A 1 210 ? 0.434 14.030 6.270 1.00 98.19 210 LEU A CA 1
ATOM 1511 C C . LEU A 1 210 ? -0.737 14.206 7.253 1.00 98.19 210 LEU A C 1
ATOM 1513 O O . LEU A 1 210 ? -0.579 13.942 8.445 1.00 98.19 210 LEU A O 1
ATOM 1517 N N . GLN A 1 211 ? -1.918 14.602 6.769 1.00 98.12 211 GLN A N 1
ATOM 1518 C CA . GLN A 1 211 ? -3.137 14.684 7.581 1.00 98.12 211 GLN A CA 1
ATOM 1519 C C . GLN A 1 211 ? -3.631 13.303 8.026 1.00 98.12 211 GLN A C 1
ATOM 1521 O O . GLN A 1 211 ? -4.041 13.150 9.178 1.00 98.12 211 GLN A O 1
ATOM 1526 N N . LEU A 1 212 ? -3.550 12.286 7.160 1.00 98.25 212 LEU A N 1
ATOM 1527 C CA . LEU A 1 212 ? -3.854 10.904 7.534 1.00 98.25 212 LEU A CA 1
ATOM 1528 C C . LEU A 1 212 ? -2.866 10.366 8.583 1.00 98.25 212 LEU A C 1
ATOM 1530 O O . LEU A 1 212 ? -3.301 9.778 9.573 1.00 98.25 212 LEU A O 1
ATOM 1534 N N . ILE A 1 213 ? -1.561 10.609 8.417 1.00 98.12 213 ILE A N 1
ATOM 1535 C CA . ILE A 1 213 ? -0.537 10.228 9.407 1.00 98.12 213 ILE A CA 1
ATOM 1536 C C . ILE A 1 213 ? -0.821 10.893 10.762 1.00 98.12 213 ILE A C 1
ATOM 1538 O O . ILE A 1 213 ? -0.798 10.222 11.798 1.00 98.12 213 ILE A O 1
ATOM 1542 N N . GLU A 1 214 ? -1.136 12.193 10.781 1.00 97.62 214 GLU A N 1
ATOM 1543 C CA . GLU A 1 214 ? -1.486 12.898 12.020 1.00 97.62 214 GLU A CA 1
ATOM 1544 C C . GLU A 1 214 ? -2.733 12.282 12.680 1.00 97.62 214 GLU A C 1
ATOM 1546 O O . GLU A 1 214 ? -2.762 12.064 13.892 1.00 97.62 214 GLU A O 1
ATOM 1551 N N . LEU A 1 215 ? -3.758 11.955 11.891 1.00 96.81 215 LEU A N 1
ATOM 1552 C CA . LEU A 1 215 ? -4.996 11.362 12.388 1.00 96.81 215 LEU A CA 1
ATOM 1553 C C . LEU A 1 215 ? -4.775 9.974 13.014 1.00 96.81 215 LEU A C 1
ATOM 1555 O O . LEU A 1 215 ? -5.265 9.724 14.115 1.00 96.81 215 LEU A O 1
ATOM 1559 N N . ILE A 1 216 ? -4.003 9.105 12.352 1.00 96.06 216 ILE A N 1
ATOM 1560 C CA . ILE A 1 216 ? -3.652 7.759 12.841 1.00 96.06 216 ILE A CA 1
ATOM 1561 C C . ILE A 1 216 ? -2.813 7.840 14.128 1.00 96.06 216 ILE A C 1
ATOM 1563 O O . ILE A 1 216 ? -3.044 7.096 15.083 1.00 96.06 216 ILE A O 1
ATOM 1567 N N . THR A 1 217 ? -1.845 8.757 14.188 1.00 94.81 217 THR A N 1
ATOM 1568 C CA . THR A 1 217 ? -0.906 8.852 15.322 1.00 94.81 217 THR A CA 1
ATOM 1569 C C . THR A 1 217 ? -1.505 9.505 16.572 1.00 94.81 217 THR A C 1
ATOM 1571 O O . THR A 1 217 ? -1.104 9.148 17.682 1.00 94.81 217 THR A O 1
ATOM 1574 N N . ARG A 1 218 ? -2.505 10.390 16.435 1.00 87.94 218 ARG A N 1
ATOM 1575 C CA . ARG A 1 218 ? -3.168 11.118 17.543 1.00 87.94 218 ARG A CA 1
ATOM 1576 C C . ARG A 1 218 ? -3.821 10.250 18.627 1.00 87.94 218 ARG A C 1
ATOM 1578 O O . ARG A 1 218 ? -4.093 10.774 19.706 1.00 87.94 218 ARG A O 1
ATOM 1585 N N . VAL A 1 219 ? -4.120 8.977 18.362 1.00 68.69 219 VAL A N 1
ATOM 1586 C CA . VAL A 1 219 ? -4.921 8.110 19.260 1.00 68.69 219 VAL A CA 1
ATOM 1587 C C . VAL A 1 219 ? -4.050 7.017 19.892 1.00 68.69 219 VAL A C 1
ATOM 1589 O O . VAL A 1 219 ? -4.401 5.837 19.932 1.00 68.69 219 VAL A O 1
ATOM 1592 N N . SER A 1 220 ? -2.864 7.438 20.343 1.00 55.12 220 SER A N 1
ATOM 1593 C CA . SER A 1 220 ? -1.791 6.615 20.921 1.00 55.12 220 SER A CA 1
ATOM 1594 C C . SER A 1 220 ? -1.487 7.043 22.359 1.00 55.12 220 SER A C 1
ATOM 1596 O O . SER A 1 220 ? -1.396 8.270 22.584 1.00 55.12 220 SER A O 1
#

pLDDT: mean 88.44, std 18.43, range [35.22, 98.75]

Secondary structure (DSSP, 8-state):
----------------------------TTS-BSSHHHHHHHHHHHHHHT-HHHHHTTBPTTHHHHHHTTTT--HHHHHHHHHH--HHHHHHHHHHHHHHSHHHHHH-EEEEEEEEEEETTEEEEEEEEEETTS-EEEEEEEESSSEEE-HHHHHHHHHHHHHHHHHHHHHHS--HHHHHHHHHHHHTHHHHHHHHS-TT--HHHHHHHHHHHHHHHTT-

Sequence (220 aa):
MRSWLSIAAVVALMAACSGDGATEGSVDSDTGAETPEAAVEQLFSLLQEGEFVDAASLAIPEQAALASLAEGAPTEEVAAALRDGDAVVAANFWSGFAQSVDDMLAQGVDVMGSTPATAEGVEFSIVEIGTGGGDLRQMTTREVDGYRIDIFATFGPALAARLYPQVEALLSDPTGDASIILTGLREQVASLYIASETPELAPNLVQDILQLIELITRVS

Foldseek 3Di:
DDDDDDDDDDDDPDDDDDDDDDDPPPDVLQAEAADQLVLVVVLLVCLLVLVLLSNLSLADWLQLLLLVVLVVDDLVSSLCCLVVPCSVSSSVVSNVVSVVCVVQSVQDKDWDAWDWDWFPRFIKTWIWIAGNVRDIAIWIWGDDSYTHTYCCLRCVLVRLLSCLVSLVVLVVDPDPSSVSSLVVVLVCLRSLVNNLVDPPDDVVSNVSSVSSSCSSPVVD